Protein 3FTJ (pdb70)

Sequence (214 aa):
QKILENIRGIGTNTMTIFNGNGFGDRRSRHIQNLKISDANTLSKQSYIQSVTPNTSSSGILVVGNKSFTSANLYGIGEQYFDVEGLKLKQGRLLTEDDVDQSNQVVVLDESAKKAIFANENPLGKTVIFNKRPFRVIGVVSDQSLNLYSPYSTVLNKITGGSRIGSITVKISDDVNSTVAEKSLTELLKSLHGKKDFFIMNSDTIKQTIENTTG

Secondary structure (DSSP, 8-state):
--STTTSTTSSSSEEEEEESS-TT-HHHHHS---BHHHHHHHHTSTTEEEEEEEEEEEEEEEETTEEEEEEEEEEE-TTHHHHHTPPEEEE----HHHHHHT--EEEEEHHHHHHHHTTS--TT-EEEETTEEEEEEEEE-----EEEEEHHHHIIIII-SSB-SEEEEEEPTTS-HHHHHHHHHHHHHHHHSS--EEEESHHHHHHHHHTS--

Foldseek 3Di:
DVLPPPCVLFQPQKKKKFFADDPVCVPRRPDFDAFVVLQVVQCPDPFFDHKKFWAKDWFWKDFDNDIDGRAIEIAMAQCVCVSLVWAWDDFDGDDVVCQVVLAQAKEWEPVLCCVRPNPHDQAQGWMAGPNRIHGYGTYTYDNRRYIYGHNNNCQVPPVDDGTGGMMMTGGHPPDDPVVVVVVSQVVVCVVSVHRRMDMDGSVNVVVVVVPDDD

B-factor: mean 31.36, std 11.72, range [13.11, 78.29]

Organism: Aggregatibacter actinomycetemcomitans (NCBI:txid714)

InterPro domains:
  IPR003439 ABC transporter-like, ATP-binding domain [PF00005] (23-171)
  IPR003439 ABC transporter-like, ATP-binding domain [PS50893] (4-242)
  IPR003593 AAA+ ATPase domain [SM00382] (32-219)
  IPR003838 ABC3 transporter permease, C-terminal [P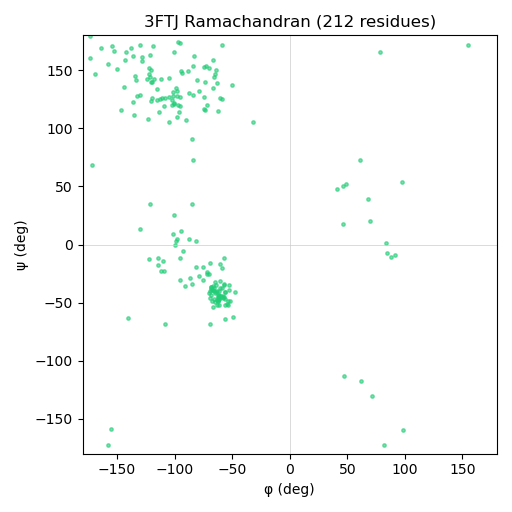F02687] (523-637)
  IPR017871 ABC transporter-like, conserved site [PS00211] (144-158)
  IPR017911 MacB-like, ATP-binding domain [cd03255] (4-220)
  IPR025857 MacB-like periplasmic core domain [PF12704] (268-487)
  IPR027417 P-loop containing nucleoside triphosphate hydrolase [G3DSA:3.40.50.300] (1-230)
  IPR027417 P-loop containing nucleoside triphosphate hydrolase [SSF52540] (3-235)
  IPR050250 Macrolide Exporter MacB [PTHR30572] (250-644)

Nearest PDB structures (foldseek):
  3ftj-assembly1_A  TM=1.005E+00  e=9.475E-49  Aggregatibacter actinomycetemcomitans
  5lil-assembly1_A  TM=8.258E-01  e=7.574E-33  Aggregatibacter actinomycetemcomitans
  5lil-assembly1_B  TM=8.259E-01  e=1.727E-30  Aggregatibacter actinomycetemcomitans
  5lj6-assembly1_A  TM=8.190E-01  e=1.840E-30  Aggregatibacter actinomycetemcomitans
  5f9q-assembly1_A  TM=8.424E-01  e=4.703E-17  Bacillus amyloliquefaciens

Solvent-accessible surface area: 11248 Å² total; per-residue (Å²): 175,130,57,116,106,79,22,175,64,95,12,65,56,32,1,27,0,37,4,4,93,14,102,73,48,168,141,25,91,124,102,70,36,0,70,36,66,5,6,76,46,0,55,155,50,111,36,13,104,20,24,2,7,26,7,58,37,72,5,76,0,52,11,67,160,114,82,40,96,72,0,39,1,53,0,0,3,69,68,16,1,112,32,66,56,9,120,79,99,66,40,87,51,8,56,116,83,2,20,93,114,15,49,48,3,0,0,0,0,70,44,0,37,156,52,4,4,56,153,83,79,1,55,50,83,68,0,59,1,77,192,81,63,3,115,1,11,0,4,0,15,64,131,111,22,22,1,2,0,0,45,13,0,0,6,103,68,46,65,38,65,57,94,0,30,10,0,14,0,47,0,20,108,140,39,91,47,89,78,1,43,136,41,0,22,98,42,0,73,89,74,35,65,114,99,15,1,15,15,48,6,24,64,30,63,75,100,81,49,102,119,90,140,122

Radius of gyration: 18.02 Å; Cα contacts (8 Å, |Δi|>4): 428; chains: 1; bounding box: 38×50×48 Å

Structure (mmCIF, N/CA/C/O backbone):
data_3FTJ
#
_entry.id   3FTJ
#
_cell.length_a   108.444
_cell.length_b   108.444
_cell.length_c   92.892
_cell.angle_alpha   90.00
_cell.angle_beta   90.00
_cell.angle_gamma   120.00
#
_symmetry.space_group_name_H-M   'H 3 2'
#
loop_
_entity.id
_entity.type
_entity.pdbx_description
1 polymer 'Macrolide export ATP-binding/permease protein macB'
2 water water
#
loop_
_atom_site.group_PDB
_atom_site.id
_atom_site.type_symbol
_atom_site.label_atom_id
_atom_site.label_alt_id
_atom_site.label_comp_id
_atom_site.label_asym_id
_atom_site.label_entity_id
_atom_site.label_seq_id
_atom_site.pdbx_PDB_ins_code
_atom_site.Cartn_x
_atom_site.Cartn_y
_atom_site.Cartn_z
_atom_site.occupancy
_atom_site.B_iso_or_equiv
_atom_site.auth_seq_id
_atom_site.auth_comp_id
_atom_site.auth_asym_id
_atom_site.auth_atom_id
_atom_site.pdbx_PDB_model_num
ATOM 1 N N . GLN A 1 2 ? 4.017 99.727 52.030 1.00 69.73 307 GLN A N 1
ATOM 2 C CA . GLN A 1 2 ? 3.705 98.309 51.904 1.00 62.35 307 GLN A CA 1
ATOM 3 C C . GLN A 1 2 ? 4.717 97.593 51.018 1.00 68.16 307 GLN A C 1
ATOM 4 O O . GLN A 1 2 ? 4.661 96.372 50.871 1.00 64.89 307 GLN A O 1
ATOM 10 N N . LYS A 1 3 ? 5.636 98.354 50.425 1.00 67.55 308 LYS A N 1
ATOM 11 C CA . LYS A 1 3 ? 6.620 97.788 49.505 1.00 64.64 308 LYS A CA 1
ATOM 12 C C . LYS A 1 3 ? 7.431 96.672 50.160 1.00 66.28 308 LYS A C 1
ATOM 13 O O . LYS A 1 3 ? 7.371 95.520 49.731 1.00 65.98 308 LYS A O 1
ATOM 19 N N . ILE A 1 4 ? 8.200 97.019 51.188 1.00 64.17 309 ILE A N 1
ATOM 20 C CA . ILE A 1 4 ? 8.987 96.030 51.915 1.00 59.35 309 ILE A CA 1
ATOM 21 C C . ILE A 1 4 ? 8.049 95.048 52.611 1.00 61.28 309 ILE A C 1
ATOM 22 O O . ILE A 1 4 ? 8.283 93.838 52.625 1.00 61.23 309 ILE A O 1
ATOM 27 N N . LEU A 1 5 ? 6.982 95.594 53.185 1.00 59.29 310 LEU A N 1
ATOM 28 C CA . LEU A 1 5 ? 5.898 94.809 53.748 1.00 62.40 310 LEU A CA 1
ATOM 29 C C . LEU A 1 5 ? 5.330 93.938 52.635 1.00 68.02 310 LEU A C 1
ATOM 30 O O . LEU A 1 5 ? 5.702 94.096 51.473 1.00 71.47 310 LEU A O 1
ATOM 35 N N . GLU A 1 6 ? 4.440 93.016 52.990 1.00 69.12 311 GLU A N 1
ATOM 36 C CA . GLU A 1 6 ? 3.636 92.291 52.004 1.00 73.19 311 GLU A CA 1
ATOM 37 C C . GLU A 1 6 ? 4.430 91.755 50.815 1.00 73.23 311 GLU A C 1
ATOM 38 O O . GLU A 1 6 ? 3.847 91.425 49.782 1.00 73.66 311 GLU A O 1
ATOM 44 N N . ASN A 1 7 ? 5.748 91.662 50.951 1.00 71.58 312 ASN A N 1
ATOM 45 C CA . ASN A 1 7 ? 6.586 91.336 49.802 1.00 68.01 312 ASN A CA 1
ATOM 46 C C . ASN A 1 7 ? 7.751 90.394 50.088 1.00 67.47 312 ASN A C 1
ATOM 47 O O . ASN A 1 7 ? 7.792 89.287 49.549 1.00 71.64 312 ASN A O 1
ATOM 52 N N . ILE A 1 8 ? 8.696 90.819 50.925 1.00 62.13 313 ILE A N 1
ATOM 53 C CA . ILE A 1 8 ? 9.831 89.959 51.245 1.00 63.22 313 ILE A CA 1
ATOM 54 C C . ILE A 1 8 ? 9.340 88.641 51.820 1.00 63.18 313 ILE A C 1
ATOM 55 O O . ILE A 1 8 ? 10.111 87.694 51.972 1.00 63.50 313 ILE A O 1
ATOM 60 N N . ARG A 1 9 ? 8.053 88.603 52.153 1.00 61.44 314 ARG A N 1
ATOM 61 C CA . ARG A 1 9 ? 7.391 87.392 52.627 1.00 63.55 314 ARG A CA 1
ATOM 62 C C . ARG A 1 9 ? 7.956 86.110 52.018 1.00 60.23 314 ARG A C 1
ATOM 63 O O . ARG A 1 9 ? 7.703 85.802 50.850 1.00 54.46 314 ARG A O 1
ATOM 71 N N . GLY A 1 10 ? 8.719 85.368 52.817 1.00 54.74 315 GLY A N 1
ATOM 72 C CA . GLY A 1 10 ? 9.176 84.049 52.426 1.00 53.32 315 GLY A CA 1
ATOM 73 C C . GLY A 1 10 ? 10.480 84.028 51.654 1.00 58.78 315 GLY A C 1
ATOM 74 O O . GLY A 1 10 ? 11.058 82.959 51.442 1.00 60.10 315 GLY A O 1
ATOM 75 N N . ILE A 1 11 ? 10.947 85.197 51.224 1.00 55.24 316 ILE A N 1
ATOM 76 C CA . ILE A 1 11 ? 12.212 85.281 50.497 1.00 53.93 316 ILE A CA 1
ATOM 77 C C . ILE A 1 11 ? 13.370 85.671 51.419 1.00 50.08 316 ILE A C 1
ATOM 78 O O . ILE A 1 11 ? 13.452 86.807 51.890 1.00 48.50 316 ILE A O 1
ATOM 83 N N . GLY A 1 12 ? 14.255 84.714 51.678 1.00 49.49 317 GLY A N 1
ATOM 84 C CA . GLY A 1 12 ? 15.452 84.961 52.459 1.00 45.56 317 GLY A CA 1
ATOM 85 C C . GLY A 1 12 ? 15.171 85.226 53.924 1.00 46.21 317 GLY A C 1
ATOM 86 O O . GLY A 1 12 ? 16.002 85.803 54.632 1.00 42.93 317 GLY A O 1
ATOM 87 N N . THR A 1 13 ? 13.998 84.805 54.384 1.00 44.10 318 THR A N 1
ATOM 88 C CA . THR A 1 13 ? 13.617 85.009 55.776 1.00 45.88 318 THR A CA 1
ATOM 89 C C . THR A 1 13 ? 14.462 84.139 56.712 1.00 44.27 318 THR A C 1
ATOM 90 O O . THR A 1 13 ? 15.285 84.655 57.473 1.00 43.96 318 THR A O 1
ATOM 94 N N . ASN A 1 14 ? 14.275 82.823 56.647 1.00 43.47 319 ASN A N 1
ATOM 95 C CA . ASN A 1 14 ? 15.065 81.906 57.465 1.00 41.95 319 ASN A CA 1
ATOM 96 C C . ASN A 1 14 ? 16.192 81.230 56.686 1.00 41.00 319 ASN A C 1
ATOM 97 O O . ASN A 1 14 ? 16.842 80.313 57.193 1.00 39.23 319 ASN A O 1
ATOM 102 N N . THR A 1 15 ? 16.420 81.686 55.458 1.00 35.70 320 THR A N 1
ATOM 103 C CA . THR A 1 15 ? 17.514 81.176 54.645 1.00 36.23 320 THR A CA 1
ATOM 104 C C . THR A 1 15 ? 18.460 82.290 54.212 1.00 32.93 320 THR A C 1
ATOM 105 O O . THR A 1 15 ? 18.043 83.424 53.987 1.00 36.39 320 THR A O 1
ATOM 109 N N . MET A 1 16 ? 19.740 81.958 54.104 1.00 29.99 321 MET A N 1
ATOM 110 C CA . MET A 1 16 ? 20.736 82.890 53.598 1.00 28.40 321 MET A CA 1
ATOM 111 C C . MET A 1 16 ? 21.588 82.153 52.593 1.00 28.00 321 MET A C 1
ATOM 112 O O . MET A 1 16 ? 21.893 80.980 52.791 1.00 27.40 321 MET A O 1
ATOM 117 N N . THR A 1 17 ? 21.968 82.841 51.519 1.00 27.80 322 THR A N 1
ATOM 118 C CA . THR A 1 17 ? 22.831 82.258 50.498 1.00 23.99 322 THR A CA 1
ATOM 119 C C . THR A 1 17 ? 24.157 83.000 50.472 1.00 24.34 322 THR A C 1
ATOM 120 O O . THR A 1 17 ? 24.197 84.224 50.331 1.00 26.08 322 THR A O 1
ATOM 124 N N . ILE A 1 18 ? 25.240 82.251 50.626 1.00 19.81 323 ILE A N 1
ATOM 125 C CA . ILE A 1 18 ? 26.578 82.814 50.603 1.00 18.57 323 ILE A CA 1
ATOM 126 C C . ILE A 1 18 ? 27.204 82.644 49.214 1.00 22.33 323 ILE A C 1
ATOM 127 O O . ILE A 1 18 ? 27.224 81.540 48.668 1.00 18.71 323 ILE A O 1
ATOM 132 N N . PHE A 1 19 ? 27.703 83.744 48.654 1.00 19.45 324 PHE A N 1
ATOM 133 C CA . PHE A 1 19 ? 28.263 83.776 47.305 1.00 21.60 324 PHE A CA 1
ATOM 134 C C . PHE A 1 19 ? 29.725 84.213 47.318 1.00 23.05 324 PHE A C 1
ATOM 135 O O . PHE A 1 19 ? 30.129 85.004 48.162 1.00 20.73 324 PHE A O 1
ATOM 143 N N . ASN A 1 20 ? 30.503 83.724 46.356 1.00 19.78 325 ASN A N 1
ATOM 144 C CA . ASN A 1 20 ? 31.859 84.216 46.150 1.00 21.61 325 ASN A CA 1
ATOM 145 C C . ASN A 1 20 ? 31.844 85.671 45.717 1.00 24.30 325 ASN A C 1
ATOM 146 O O . ASN A 1 20 ? 30.933 86.100 45.011 1.00 23.71 325 ASN A O 1
ATOM 151 N N . GLY A 1 21 ? 32.856 86.425 46.129 1.00 24.63 326 GLY A N 1
ATOM 152 C CA . GLY A 1 21 ? 33.020 87.782 45.645 1.00 28.36 326 GLY A CA 1
ATOM 153 C C . GLY A 1 21 ? 32.496 88.842 46.593 1.00 30.69 326 GLY A C 1
ATOM 154 O O . GLY A 1 21 ? 32.307 88.584 47.782 1.00 25.36 326 GLY A O 1
ATOM 155 N N . ASN A 1 22 ? 32.237 90.030 46.050 1.00 33.20 327 ASN A N 1
ATOM 156 C CA . ASN A 1 22 ? 31.909 91.201 46.858 1.00 36.56 327 ASN A CA 1
ATOM 157 C C . ASN A 1 22 ? 30.491 91.717 46.651 1.00 35.18 327 ASN A C 1
ATOM 158 O O . ASN A 1 22 ? 30.013 92.560 47.408 1.00 39.94 327 ASN A O 1
ATOM 163 N N . GLY A 1 23 ? 29.823 91.207 45.623 1.00 32.86 328 GLY A N 1
ATOM 164 C CA . GLY A 1 23 ? 28.448 91.575 45.346 1.00 36.97 328 GLY A CA 1
ATOM 165 C C . GLY A 1 23 ? 28.133 91.390 43.875 1.00 43.73 328 GLY A C 1
ATOM 166 O O . GLY A 1 23 ? 29.030 91.128 43.073 1.00 43.14 328 GLY A O 1
ATOM 167 N N . PHE A 1 24 ? 26.860 91.520 43.512 1.00 43.60 329 PHE A N 1
ATOM 168 C CA . PHE A 1 24 ? 26.475 91.460 42.104 1.00 50.32 329 PHE A CA 1
ATOM 169 C C . PHE A 1 24 ? 26.989 92.691 41.363 1.00 49.91 329 PHE A C 1
ATOM 170 O O . PHE A 1 24 ? 27.027 92.716 40.133 1.00 55.12 329 PHE A O 1
ATOM 178 N N . GLY A 1 25 ? 27.380 93.711 42.122 1.00 47.00 330 GLY A N 1
ATOM 179 C CA . GLY A 1 25 ? 28.011 94.891 41.558 1.00 50.46 330 GLY A CA 1
ATOM 180 C C . GLY A 1 25 ? 29.505 94.672 41.402 1.00 53.46 330 GLY A C 1
ATOM 181 O O . GLY A 1 25 ? 30.304 95.595 41.571 1.00 52.76 330 GLY A O 1
ATOM 182 N N . ASP A 1 26 ? 29.877 93.436 41.080 1.00 51.46 331 ASP A N 1
ATOM 183 C CA . ASP A 1 2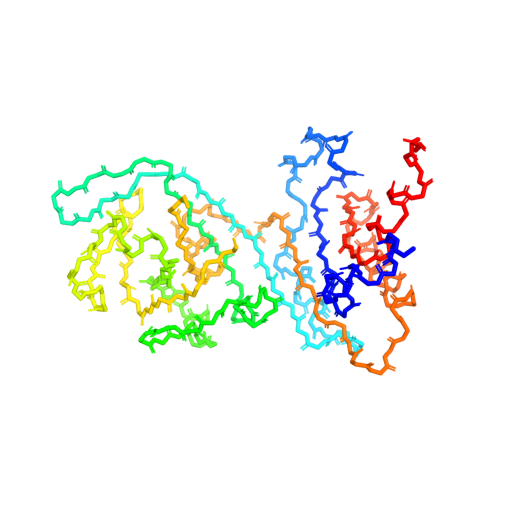6 ? 31.276 93.048 40.971 1.00 48.45 331 ASP A CA 1
ATOM 184 C C . ASP A 1 26 ? 31.370 91.639 40.386 1.00 47.49 331 ASP A C 1
ATOM 185 O O . ASP A 1 26 ? 31.749 90.692 41.077 1.00 45.39 331 ASP A O 1
ATOM 190 N N . ARG A 1 27 ? 31.013 91.513 39.109 1.00 48.79 332 ARG A N 1
ATOM 191 C CA . ARG A 1 27 ? 31.020 90.228 38.413 1.00 45.94 332 ARG A CA 1
ATOM 192 C C . ARG A 1 27 ? 32.386 89.565 38.470 1.00 44.62 332 ARG A C 1
ATOM 193 O O . ARG A 1 27 ? 32.491 88.350 38.653 1.00 45.23 332 ARG A O 1
ATOM 201 N N . ARG A 1 28 ? 33.427 90.374 38.304 1.00 41.39 333 ARG A N 1
ATOM 202 C CA . ARG A 1 28 ? 34.800 89.892 38.349 1.00 45.15 333 ARG A CA 1
ATOM 203 C C . ARG A 1 28 ? 35.080 89.026 39.577 1.00 47.19 333 ARG A C 1
ATOM 204 O O . ARG A 1 28 ? 35.417 87.844 39.449 1.00 44.47 333 ARG A O 1
ATOM 212 N N . SER A 1 29 ? 34.944 89.619 40.762 1.00 42.55 334 SER A N 1
ATOM 213 C CA . SER A 1 29 ? 35.231 88.909 42.002 1.00 42.41 334 SER A CA 1
ATOM 214 C C . SER A 1 29 ? 34.372 87.656 42.149 1.00 36.05 334 SER A C 1
ATOM 215 O O . SER A 1 29 ? 34.719 86.753 42.915 1.00 37.09 334 SER A O 1
ATOM 218 N N . ARG A 1 30 ? 33.260 87.601 41.414 1.00 37.02 335 ARG A N 1
ATOM 219 C CA . ARG A 1 30 ? 32.327 86.477 41.522 1.00 37.01 335 ARG A CA 1
ATOM 220 C C . ARG A 1 30 ? 32.845 85.224 40.821 1.00 36.42 335 ARG A C 1
ATOM 221 O O . ARG A 1 30 ? 32.382 84.114 41.098 1.00 35.38 335 ARG A O 1
ATOM 229 N N . HIS A 1 31 ? 33.804 85.403 39.917 1.00 37.50 336 HIS A N 1
ATOM 230 C CA . HIS A 1 31 ? 34.388 84.277 39.194 1.00 34.44 336 HIS A CA 1
ATOM 231 C C . HIS A 1 31 ? 35.352 83.463 40.061 1.00 31.91 336 HIS A C 1
ATOM 232 O O . HIS A 1 31 ? 35.497 82.260 39.866 1.00 30.50 336 HIS A O 1
ATOM 239 N N . ILE A 1 32 ? 36.008 84.118 41.013 1.00 27.96 337 ILE A N 1
ATOM 240 C CA . ILE A 1 32 ? 36.977 83.437 41.860 1.00 29.99 337 ILE A CA 1
ATOM 241 C C . ILE A 1 32 ? 36.272 82.552 42.876 1.00 25.88 337 ILE A C 1
ATOM 242 O O . ILE A 1 32 ? 35.548 83.047 43.736 1.00 25.34 337 ILE A O 1
ATOM 247 N N . GLN A 1 33 ? 36.493 81.245 42.792 1.00 19.83 338 GLN A N 1
ATOM 248 C CA . GLN A 1 33 ? 35.826 80.315 43.697 1.00 19.44 338 GLN A CA 1
ATOM 249 C C . GLN A 1 33 ? 36.621 80.059 44.973 1.00 23.95 338 GLN A C 1
ATOM 250 O O . GLN A 1 33 ? 37.619 79.346 44.943 1.00 25.31 338 GLN A O 1
ATOM 256 N N . ASN A 1 34 ? 36.168 80.612 46.096 1.00 21.25 339 ASN A N 1
ATOM 257 C CA . ASN A 1 34 ? 36.830 80.362 47.370 1.00 19.23 339 ASN A CA 1
ATOM 258 C C . ASN A 1 34 ? 35.969 79.583 48.346 1.00 21.29 339 ASN A C 1
ATOM 259 O O . ASN A 1 34 ? 36.476 79.004 49.311 1.00 23.28 339 ASN A O 1
ATOM 264 N N . LEU A 1 35 ? 34.665 79.545 48.090 1.00 19.53 340 LEU A N 1
ATOM 265 C CA . LEU A 1 35 ? 33.787 78.692 48.886 1.00 20.78 340 LEU A CA 1
ATOM 266 C C . LEU A 1 35 ? 34.135 77.227 48.615 1.00 20.18 340 LEU A C 1
ATOM 267 O O . LEU A 1 35 ? 34.316 76.837 47.463 1.00 20.13 340 LEU A O 1
ATOM 272 N N . LYS A 1 36 ? 34.227 76.428 49.676 1.00 19.13 341 LYS A N 1
ATOM 273 C CA . LYS A 1 36 ? 34.584 75.013 49.570 1.00 20.78 341 LYS A CA 1
ATOM 274 C C . LYS A 1 36 ? 33.584 74.140 50.292 1.00 17.94 341 LYS A C 1
ATOM 275 O O . LYS A 1 36 ? 32.899 74.584 51.211 1.00 18.61 341 LYS A O 1
ATOM 281 N N . ILE A 1 37 ? 33.538 72.876 49.900 1.00 18.76 342 ILE A N 1
ATOM 282 C CA . ILE A 1 37 ? 32.708 71.888 50.582 1.00 20.44 342 ILE A CA 1
ATOM 283 C C . ILE A 1 37 ? 33.051 71.798 5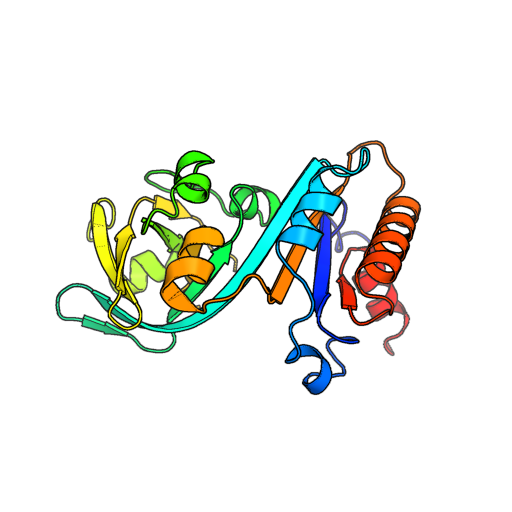2.072 1.00 20.32 342 ILE A C 1
ATOM 284 O O . ILE A 1 37 ? 32.164 71.602 52.905 1.00 21.77 342 ILE A O 1
ATOM 289 N N . SER A 1 38 ? 34.326 71.967 52.414 1.00 21.72 343 SER A N 1
ATOM 290 C CA . SER A 1 38 ? 34.733 71.929 53.823 1.00 24.61 343 SER A CA 1
ATOM 291 C C . SER A 1 38 ? 34.167 73.118 54.610 1.00 24.81 343 SER A C 1
ATOM 292 O O . SER A 1 38 ? 33.839 72.981 55.790 1.00 23.38 343 SER A O 1
ATOM 295 N N . ASP A 1 39 ? 34.073 74.278 53.959 1.00 19.75 344 ASP A N 1
ATOM 296 C CA . ASP A 1 39 ? 33.340 75.403 54.513 1.00 17.79 344 ASP A CA 1
ATOM 297 C C . ASP A 1 39 ? 31.910 74.960 54.851 1.00 23.38 344 ASP A C 1
ATOM 298 O O . ASP A 1 39 ? 31.437 75.177 55.970 1.00 20.54 344 ASP A O 1
ATOM 303 N N . ALA A 1 40 ? 31.231 74.333 53.886 1.00 18.28 345 ALA A N 1
ATOM 304 C CA . ALA A 1 40 ? 29.864 73.860 54.086 1.00 21.01 345 ALA A CA 1
ATOM 305 C C . ALA A 1 40 ? 29.768 72.835 55.217 1.00 23.91 345 ALA A C 1
ATOM 306 O O . ALA A 1 40 ? 28.796 72.821 55.970 1.00 23.82 345 ALA A O 1
ATOM 308 N N . ASN A 1 41 ? 30.776 71.981 55.335 1.00 25.36 346 ASN A N 1
ATOM 309 C CA . ASN A 1 41 ? 30.792 70.991 56.402 1.00 26.37 346 ASN A CA 1
ATOM 310 C C . ASN A 1 41 ? 30.851 71.667 57.771 1.00 27.77 346 ASN A C 1
ATOM 311 O O . ASN A 1 41 ? 30.095 71.330 58.676 1.00 30.88 346 ASN A O 1
ATOM 316 N N . THR A 1 42 ? 31.747 72.633 57.920 1.00 27.48 347 THR A N 1
ATOM 317 C CA . THR A 1 42 ? 31.867 73.358 59.179 1.00 24.00 347 THR A CA 1
ATOM 318 C C . THR A 1 42 ? 30.589 74.113 59.534 1.00 26.23 347 THR A C 1
ATOM 319 O O . THR A 1 42 ? 30.168 74.139 60.696 1.00 23.80 347 THR A O 1
ATOM 323 N N . LEU A 1 43 ? 29.955 74.711 58.533 1.00 22.15 348 LEU A N 1
ATOM 324 C CA . LEU A 1 43 ? 28.692 75.407 58.753 1.00 25.19 348 LEU A CA 1
ATOM 325 C C . LEU A 1 43 ? 27.606 74.444 59.225 1.00 25.11 348 LEU A C 1
ATOM 326 O O . LEU A 1 43 ? 26.814 74.771 60.104 1.00 26.63 348 LEU A O 1
ATOM 331 N N . SER A 1 44 ? 27.577 73.250 58.648 1.00 24.23 349 SER A N 1
ATOM 332 C CA . SER A 1 44 ? 26.545 72.272 58.992 1.00 26.83 349 SER A CA 1
ATOM 333 C C . SER A 1 44 ? 26.603 71.898 60.465 1.00 29.07 349 SER A C 1
ATOM 334 O O . SER A 1 44 ? 25.646 71.344 61.009 1.00 29.05 349 SER A O 1
ATOM 337 N N . LYS A 1 45 ? 27.729 72.205 61.105 1.00 27.81 350 LYS A N 1
ATOM 338 C CA . LYS A 1 45 ? 27.940 71.828 62.495 1.00 31.36 350 LYS A CA 1
ATOM 339 C C . LYS A 1 45 ? 27.591 72.917 63.509 1.00 32.97 350 LYS A C 1
ATOM 34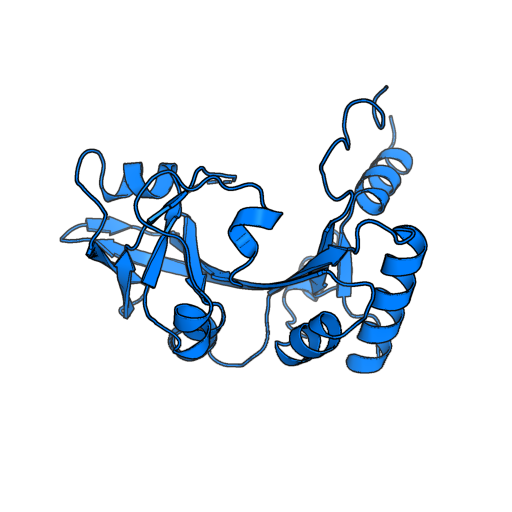0 O O . LYS A 1 45 ? 27.520 72.646 64.706 1.00 40.66 350 LYS A O 1
ATOM 346 N N . GLN A 1 46 ? 27.377 74.143 63.040 1.00 29.51 351 GLN A N 1
ATOM 347 C CA . GLN A 1 46 ? 26.987 75.225 63.938 1.00 29.00 351 GLN A CA 1
ATOM 348 C C . GLN A 1 46 ? 25.606 74.924 64.495 1.00 30.94 351 GLN A C 1
ATOM 349 O O . GLN A 1 46 ? 24.748 74.384 63.798 1.00 26.76 351 GLN A O 1
ATOM 355 N N . SER A 1 47 ? 25.389 75.281 65.754 1.00 33.02 352 SER A N 1
ATOM 356 C CA . SER A 1 47 ? 24.161 74.902 66.440 1.00 32.24 352 SER A CA 1
ATOM 357 C C . SER A 1 47 ? 22.979 75.694 65.916 1.00 29.26 352 SER A C 1
ATOM 358 O O . SER A 1 47 ? 21.838 75.246 65.993 1.00 28.63 352 SER A O 1
ATOM 361 N N . TYR A 1 48 ? 23.256 76.878 65.384 1.00 29.80 353 TYR A N 1
ATOM 362 C CA . TYR A 1 48 ? 22.195 77.741 64.876 1.00 36.24 353 TYR A CA 1
ATOM 363 C C . TYR A 1 48 ? 21.844 77.451 63.418 1.00 31.07 353 TYR A C 1
ATOM 364 O O . TYR A 1 48 ? 21.031 78.151 62.822 1.00 32.00 353 TYR A O 1
ATOM 373 N N . ILE A 1 49 ? 22.453 76.416 62.847 1.00 30.81 354 ILE A N 1
ATOM 374 C CA . ILE A 1 49 ? 22.238 76.094 61.439 1.00 29.76 354 ILE A CA 1
ATOM 375 C C . ILE A 1 49 ? 21.499 74.764 61.270 1.00 30.23 354 ILE A C 1
ATOM 376 O O . ILE A 1 49 ? 21.919 73.737 61.796 1.00 32.62 354 ILE A O 1
ATOM 381 N N . GLN A 1 50 ? 20.392 74.799 60.539 1.00 27.69 355 GLN A N 1
ATOM 382 C CA . GLN A 1 50 ? 19.518 73.639 60.387 1.00 34.12 355 GLN A CA 1
ATOM 383 C C . GLN A 1 50 ? 19.877 72.772 59.172 1.00 31.39 355 GLN A C 1
ATOM 384 O O . GLN A 1 50 ? 19.759 71.548 59.212 1.00 24.28 355 GLN A O 1
ATOM 390 N N . SER A 1 51 ? 20.304 73.408 58.088 1.00 27.65 356 SER A N 1
ATOM 391 C CA . SER A 1 51 ? 20.771 72.668 56.921 1.00 28.64 356 SER A CA 1
ATOM 392 C C . SER A 1 51 ? 21.680 73.522 56.051 1.00 25.76 356 SER A C 1
ATOM 393 O O . SER A 1 51 ? 21.605 74.750 56.063 1.00 22.37 356 SER A O 1
ATOM 396 N N . VAL A 1 52 ? 22.539 72.848 55.299 1.00 28.65 357 VAL A N 1
ATOM 397 C CA . VAL A 1 52 ? 23.504 73.502 54.428 1.00 25.19 357 VAL A CA 1
ATOM 398 C C . VAL A 1 52 ? 23.475 72.856 53.041 1.00 23.55 357 VAL A C 1
ATOM 399 O O . VAL A 1 52 ? 23.598 71.635 52.913 1.00 23.58 357 VAL A O 1
ATOM 403 N N . THR A 1 53 ? 23.319 73.679 52.009 1.00 23.61 358 THR A N 1
ATOM 404 C CA . THR A 1 53 ? 23.267 73.190 50.637 1.00 20.37 358 THR A CA 1
ATOM 405 C C . THR A 1 53 ? 24.335 73.830 49.762 1.00 19.99 358 THR A C 1
ATOM 406 O O . THR A 1 53 ? 24.243 75.008 49.434 1.00 19.41 358 THR A O 1
ATOM 410 N N . PRO A 1 54 ? 25.359 73.057 49.391 1.00 17.19 359 PRO A N 1
ATOM 411 C CA . PRO A 1 54 ? 26.396 73.531 48.467 1.00 20.48 359 PRO A CA 1
ATOM 412 C C . PRO A 1 54 ? 25.804 73.672 47.068 1.00 19.56 359 PRO A C 1
ATOM 413 O O . PRO A 1 54 ? 24.852 72.970 46.751 1.00 22.22 359 PRO A O 1
ATOM 417 N N . ASN A 1 55 ? 26.340 74.566 46.248 1.00 18.84 360 ASN A N 1
ATOM 418 C CA . ASN A 1 55 ? 25.818 74.751 44.892 1.00 19.65 360 ASN A CA 1
ATOM 419 C C . ASN A 1 55 ? 26.921 75.126 43.918 1.00 21.97 360 ASN A C 1
ATOM 420 O O . ASN A 1 55 ? 27.549 76.174 44.048 1.00 22.16 360 ASN A O 1
ATOM 425 N N . THR A 1 56 ? 27.168 74.250 42.954 1.00 20.71 361 THR A N 1
ATOM 426 C CA . THR A 1 56 ? 28.014 74.580 41.821 1.00 21.60 361 THR A CA 1
ATOM 427 C C . THR A 1 56 ? 27.219 74.230 40.571 1.00 19.43 361 THR A C 1
ATOM 428 O O . THR A 1 56 ? 26.240 73.497 40.644 1.00 17.95 361 THR A O 1
ATOM 432 N N . SER A 1 57 ? 27.607 74.767 39.426 1.00 20.10 362 SER A N 1
ATOM 433 C CA . SER A 1 57 ? 26.940 74.378 38.193 1.00 20.55 362 SER A CA 1
ATOM 434 C C . SER A 1 57 ? 27.833 74.565 36.985 1.00 25.38 362 SER A C 1
ATOM 435 O O . SER A 1 57 ? 28.916 75.160 37.073 1.00 24.78 362 SER A O 1
ATOM 438 N N . SER A 1 58 ? 27.345 74.049 35.860 1.00 23.10 363 SER A N 1
ATOM 439 C CA . SER A 1 58 ? 28.026 74.104 34.580 1.00 21.28 363 SER A CA 1
ATOM 440 C C . SER A 1 58 ? 26.941 74.133 33.520 1.00 22.87 363 SER A C 1
ATOM 441 O O . SER A 1 58 ? 25.850 73.612 33.727 1.00 24.09 363 SER A O 1
ATOM 444 N N . SER A 1 59 ? 27.234 74.758 32.392 1.00 23.35 364 SER A N 1
ATOM 445 C CA . SER A 1 59 ? 26.283 74.869 31.296 1.00 21.10 364 SER A CA 1
ATOM 446 C C . SER A 1 59 ? 26.908 74.202 30.085 1.00 22.17 364 SER A C 1
ATOM 447 O O . SER A 1 59 ? 28.011 74.559 29.677 1.00 20.79 364 SER A O 1
ATOM 450 N N . GLY A 1 60 ? 26.226 73.215 29.521 1.00 19.19 365 GLY A N 1
ATOM 451 C CA . GLY A 1 60 ? 26.836 72.409 28.481 1.00 17.90 365 GLY A CA 1
ATOM 452 C C . GLY A 1 60 ? 25.835 71.763 27.545 1.00 19.37 365 GLY A C 1
ATOM 453 O O . GLY A 1 60 ? 24.696 72.216 27.435 1.00 20.21 365 GLY A O 1
ATOM 454 N N . ILE A 1 61 ? 26.268 70.699 26.873 1.00 16.24 366 ILE A N 1
ATOM 455 C CA . ILE A 1 61 ? 25.454 70.048 25.862 1.00 16.18 366 ILE A CA 1
ATOM 456 C C . ILE A 1 61 ? 24.839 68.782 26.415 1.00 18.77 366 ILE A C 1
ATOM 457 O O . ILE A 1 61 ? 25.544 67.909 26.924 1.00 20.11 366 ILE A O 1
ATOM 462 N N . LEU A 1 62 ? 23.517 68.699 26.328 1.00 21.02 367 LEU A N 1
ATOM 463 C CA . LEU A 1 62 ? 22.778 67.553 26.842 1.00 19.77 367 LEU A CA 1
ATOM 464 C C . LEU A 1 62 ? 22.238 66.737 25.681 1.00 21.45 367 LEU A C 1
ATOM 465 O O . LEU A 1 62 ? 21.444 67.239 24.880 1.00 20.61 367 LEU A O 1
ATOM 470 N N . VAL A 1 63 ? 22.663 65.482 25.589 1.00 21.20 368 VAL A N 1
ATOM 471 C CA . VAL A 1 63 ? 22.108 64.564 24.599 1.00 18.38 368 VAL A CA 1
ATOM 472 C C . VAL A 1 63 ? 21.040 63.677 25.247 1.00 24.19 368 VAL A C 1
ATOM 473 O O . VAL A 1 63 ? 21.238 63.129 26.345 1.00 18.31 368 VAL A O 1
ATOM 477 N N . VAL A 1 64 ? 19.893 63.567 24.584 1.00 18.46 369 VAL A N 1
ATOM 478 C CA . VAL A 1 64 ? 18.825 62.701 25.062 1.00 16.82 369 VAL A CA 1
ATOM 479 C C . VAL A 1 64 ? 18.291 61.917 23.884 1.00 21.42 369 VAL A C 1
ATOM 480 O O . VAL A 1 64 ? 17.662 62.483 22.987 1.00 16.93 369 VAL A O 1
ATOM 484 N N . GLY A 1 65 ? 18.544 60.615 23.883 1.00 20.10 370 GLY A N 1
ATOM 485 C CA . GLY A 1 65 ? 18.197 59.795 22.740 1.00 20.94 370 GLY A CA 1
ATOM 486 C C . GLY A 1 65 ? 18.980 60.296 21.549 1.00 22.91 370 GLY A C 1
ATOM 487 O O . GLY A 1 65 ? 20.207 60.279 21.554 1.00 23.12 370 GLY A O 1
ATOM 488 N N . ASN A 1 66 ? 18.270 60.763 20.532 1.00 23.06 371 ASN A N 1
ATOM 489 C CA . ASN A 1 66 ? 18.920 61.307 19.347 1.00 26.66 371 ASN A CA 1
ATOM 490 C C . ASN A 1 66 ? 18.979 62.826 19.333 1.00 25.55 371 ASN A C 1
ATOM 491 O O . ASN A 1 66 ? 19.510 63.415 18.399 1.00 29.05 371 ASN A O 1
ATOM 496 N N . LYS A 1 67 ? 18.432 63.452 20.369 1.00 24.32 372 LYS A N 1
ATOM 497 C CA . LYS A 1 67 ? 18.331 64.909 20.432 1.00 23.35 372 LYS A CA 1
ATOM 498 C C . LYS A 1 67 ? 19.526 65.502 21.170 1.00 21.83 372 LYS A C 1
ATOM 499 O O . LYS A 1 67 ? 20.067 64.883 22.082 1.00 22.92 372 LYS A O 1
ATOM 505 N N . SER A 1 68 ? 19.931 66.702 20.770 1.00 20.77 373 SER A N 1
ATOM 506 C CA . SER A 1 68 ? 21.046 67.400 21.396 1.00 20.29 373 SER A CA 1
ATOM 507 C C . SER A 1 68 ? 20.598 68.813 21.720 1.00 22.53 373 SER A C 1
ATOM 508 O O . SER A 1 68 ? 20.061 69.507 20.853 1.00 21.60 373 SER A O 1
ATOM 511 N N . PHE A 1 69 ? 20.812 69.225 22.969 1.00 19.65 374 PHE A N 1
ATOM 512 C CA . PHE A 1 69 ? 20.405 70.533 23.466 1.00 22.87 374 PHE A CA 1
ATOM 513 C C . PHE A 1 69 ? 21.626 71.314 23.944 1.00 21.52 374 PHE A C 1
ATOM 514 O O . PHE A 1 69 ? 22.509 70.741 24.574 1.00 21.09 374 PHE A O 1
ATOM 522 N N . THR A 1 70 ? 21.668 72.616 23.670 1.00 21.29 375 THR A N 1
ATOM 523 C CA . THR A 1 70 ? 22.708 73.469 24.250 1.00 24.77 375 THR A CA 1
ATOM 524 C C . THR A 1 70 ? 22.231 74.263 25.447 1.00 24.97 375 THR A C 1
ATOM 525 O O . THR A 1 70 ? 21.033 74.406 25.684 1.00 28.72 375 THR A O 1
ATOM 529 N N . SER A 1 71 ? 23.199 74.804 26.177 1.00 25.51 376 SER A N 1
ATOM 530 C CA . SER A 1 71 ? 22.941 75.569 27.389 1.00 30.19 376 SER A CA 1
ATOM 531 C C . SER A 1 71 ? 21.943 74.868 28.304 1.00 24.85 376 SER A C 1
ATOM 532 O O . SER A 1 71 ? 20.951 75.453 28.742 1.00 2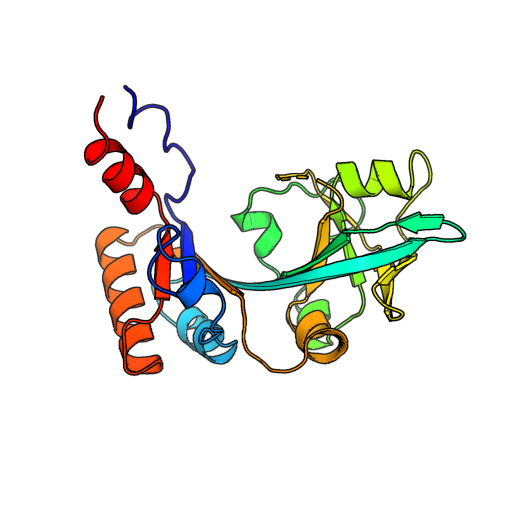9.94 376 SER A O 1
ATOM 535 N N . ALA A 1 72 ? 22.210 73.595 28.567 1.00 22.95 377 ALA A N 1
ATOM 536 C CA . ALA A 1 72 ? 21.565 72.899 29.662 1.00 24.57 377 ALA A CA 1
ATOM 537 C C . ALA A 1 72 ? 22.426 73.169 30.884 1.00 24.03 377 ALA A C 1
ATOM 538 O O . ALA A 1 72 ? 23.645 73.002 30.834 1.00 21.86 377 ALA A O 1
ATOM 540 N N . ASN A 1 73 ? 21.788 73.597 31.968 1.00 24.07 378 ASN A N 1
ATOM 541 C CA . ASN A 1 73 ? 22.466 73.858 33.228 1.00 19.08 378 ASN A CA 1
ATOM 542 C C . ASN A 1 73 ? 22.390 72.681 34.172 1.00 20.04 378 ASN A C 1
ATOM 543 O O . ASN A 1 73 ? 21.306 72.316 34.633 1.00 23.08 378 ASN A O 1
ATOM 548 N N . LEU A 1 74 ? 23.540 72.082 34.450 1.00 14.52 379 LEU A N 1
ATOM 549 C CA . LEU A 1 74 ? 23.633 71.042 35.464 1.00 18.61 379 LEU A CA 1
ATOM 550 C C . LEU A 1 74 ? 24.081 71.670 36.766 1.00 19.60 379 LEU A C 1
ATOM 551 O O . LEU A 1 74 ? 25.160 72.254 36.843 1.00 20.27 379 LEU A O 1
ATOM 556 N N . TYR A 1 75 ? 23.236 71.555 37.782 1.00 20.90 380 TYR A N 1
ATOM 557 C CA . TYR A 1 75 ? 23.566 72.002 39.124 1.00 17.06 380 TYR A CA 1
ATOM 558 C C . TYR A 1 75 ? 24.014 70.816 39.951 1.00 21.45 380 TYR A C 1
ATOM 559 O O . TYR A 1 75 ? 23.401 69.745 39.901 1.00 22.40 380 TYR A O 1
ATOM 568 N N . GLY A 1 76 ? 25.101 71.007 40.692 1.00 20.27 381 GLY A N 1
ATOM 569 C CA . GLY A 1 76 ? 25.549 70.034 41.666 1.00 16.60 381 GLY A CA 1
ATOM 570 C C . GLY A 1 76 ? 25.181 70.621 43.001 1.00 18.53 381 GLY A C 1
ATOM 571 O O . GLY A 1 76 ? 25.812 71.575 43.448 1.00 17.92 381 GLY A O 1
ATOM 572 N N . ILE A 1 77 ? 24.144 70.077 43.626 1.00 17.37 382 ILE A N 1
ATOM 573 C CA . ILE A 1 77 ? 23.594 70.680 44.847 1.00 18.92 382 ILE A CA 1
ATOM 574 C C . ILE A 1 77 ? 23.415 69.674 45.985 1.00 21.49 382 ILE A C 1
ATOM 575 O O . ILE A 1 77 ? 23.594 68.468 45.793 1.00 21.01 382 ILE A O 1
ATOM 580 N N . GLY A 1 78 ? 23.079 70.175 47.173 1.00 20.73 383 GLY A N 1
ATOM 581 C CA . GLY A 1 78 ? 22.856 69.312 48.320 1.00 21.77 383 GLY A CA 1
ATOM 582 C C . GLY A 1 78 ? 21.461 68.706 48.397 1.00 23.47 383 GLY A C 1
ATOM 583 O O . GLY A 1 78 ? 20.520 69.192 47.767 1.00 20.15 383 GLY A O 1
ATOM 584 N N . GLU A 1 79 ? 21.331 67.650 49.197 1.00 25.47 384 GLU A N 1
ATOM 585 C CA . GLU A 1 79 ? 20.044 66.990 49.454 1.00 23.09 384 GLU A CA 1
ATOM 586 C C . GLU A 1 79 ? 18.891 67.943 49.801 1.00 22.40 384 GLU A C 1
ATOM 587 O O . GLU A 1 79 ? 17.774 67.752 49.337 1.00 24.15 384 GLU A O 1
ATOM 593 N N . GLN A 1 80 ? 19.166 68.969 50.606 1.00 24.14 385 GLN A N 1
ATOM 594 C CA . GLN A 1 80 ? 18.126 69.906 51.052 1.00 23.65 385 GLN A CA 1
ATOM 595 C C . GLN A 1 80 ? 17.793 70.993 50.036 1.00 26.29 385 GLN A C 1
ATOM 596 O O . GLN A 1 80 ? 16.971 71.874 50.310 1.00 25.15 385 GLN A O 1
ATOM 602 N N . TYR A 1 81 ? 18.423 70.942 48.866 1.00 23.68 386 TYR A N 1
ATOM 603 C CA . TYR A 1 81 ? 18.239 72.005 47.883 1.00 25.58 386 TYR A CA 1
ATOM 604 C C . TYR A 1 81 ? 16.772 72.225 47.511 1.00 26.07 386 TYR A C 1
ATOM 605 O O . TYR A 1 81 ? 16.299 73.358 47.472 1.00 27.75 386 TYR A O 1
ATOM 614 N N . PHE A 1 82 ? 16.051 71.146 47.235 1.00 23.18 387 PHE A N 1
ATOM 615 C CA . PHE A 1 82 ? 14.687 71.276 46.731 1.00 29.69 387 PHE A CA 1
ATOM 616 C C . PHE A 1 82 ? 13.745 71.875 47.766 1.00 31.65 387 PHE A C 1
ATOM 617 O O . PHE A 1 82 ? 12.887 72.696 47.437 1.00 32.52 387 PHE A O 1
ATOM 625 N N . ASP A 1 83 ? 13.922 71.473 49.018 1.00 27.96 388 ASP A N 1
ATOM 626 C CA . ASP A 1 83 ? 13.105 71.991 50.103 1.00 32.86 388 ASP A CA 1
ATOM 627 C C . ASP A 1 83 ? 13.322 73.490 50.321 1.00 30.83 388 ASP A C 1
ATOM 628 O O . ASP A 1 83 ? 12.368 74.262 50.396 1.00 34.01 388 ASP A O 1
ATOM 633 N N . VAL A 1 84 ? 14.581 73.897 50.414 1.00 32.52 389 VAL A N 1
ATOM 634 C CA . VAL A 1 84 ? 14.910 75.282 50.729 1.00 31.91 389 VAL A CA 1
ATOM 635 C C . VAL A 1 84 ? 14.583 76.230 49.578 1.00 32.49 389 VAL A C 1
ATOM 636 O O . VAL A 1 84 ? 14.329 77.415 49.788 1.00 34.59 389 VAL A O 1
ATOM 640 N N . GLU A 1 85 ? 14.574 75.706 48.359 1.00 32.11 390 GLU A N 1
ATOM 641 C CA . GLU A 1 85 ? 14.270 76.540 47.199 1.00 35.29 390 GLU A CA 1
ATOM 642 C C . GLU A 1 85 ? 12.785 76.501 46.858 1.00 34.12 390 GLU A C 1
ATOM 643 O O . GLU A 1 85 ? 12.324 77.211 45.963 1.00 36.70 390 GLU A O 1
ATOM 649 N N . GLY A 1 86 ? 12.045 75.658 47.567 1.00 30.77 391 GLY A N 1
ATOM 650 C CA . GLY A 1 86 ? 10.619 75.505 47.333 1.00 32.50 391 GLY A CA 1
ATOM 651 C C . GLY A 1 86 ? 10.254 74.866 46.007 1.00 36.29 391 GLY A C 1
ATOM 652 O O . GLY A 1 86 ? 9.291 75.278 45.356 1.00 40.74 391 GLY A O 1
ATOM 653 N N . LEU A 1 87 ? 11.019 73.860 45.594 1.00 32.29 392 LEU A N 1
ATOM 654 C CA . LEU A 1 87 ? 10.700 73.129 44.377 1.00 30.52 392 LEU A CA 1
ATOM 655 C C . LEU A 1 87 ? 9.942 71.878 44.791 1.00 34.87 392 LEU A C 1
ATOM 656 O O . LEU A 1 87 ? 10.466 71.064 45.548 1.00 35.03 392 LEU A O 1
ATOM 661 N N . LYS A 1 88 ? 8.709 71.738 44.306 1.00 34.36 393 LYS A N 1
ATOM 662 C CA . LYS A 1 88 ? 7.844 70.626 44.696 1.00 37.75 393 LYS A CA 1
ATOM 663 C C . LYS A 1 88 ? 8.120 69.373 43.866 1.00 32.43 393 LYS A C 1
ATOM 664 O O . LYS A 1 88 ? 8.131 69.435 42.642 1.00 32.57 393 LYS A O 1
ATOM 670 N N . LEU A 1 89 ? 8.326 68.236 44.525 1.00 32.51 394 LEU A N 1
ATOM 671 C CA . LEU A 1 89 ? 8.427 66.973 43.799 1.00 33.16 394 LEU A CA 1
ATOM 672 C C . LEU A 1 89 ? 7.117 66.726 43.054 1.00 34.23 394 LEU A C 1
ATOM 673 O O . LEU A 1 89 ? 6.044 66.761 43.652 1.00 35.10 394 LEU A O 1
ATOM 678 N N . LYS A 1 90 ? 7.209 66.493 41.750 1.00 29.64 395 LYS A N 1
ATOM 679 C CA . LYS A 1 90 ? 6.034 66.262 40.920 1.00 28.43 395 LYS A CA 1
ATOM 680 C C . LYS A 1 90 ? 5.949 64.813 40.472 1.00 34.96 395 LYS A C 1
ATOM 681 O O . LYS A 1 90 ? 4.870 64.333 40.130 1.00 37.89 395 LYS A O 1
ATOM 687 N N . GLN A 1 91 ? 7.083 64.117 40.470 1.00 28.48 396 GLN A N 1
ATOM 688 C CA . GLN A 1 91 ? 7.132 62.760 39.938 1.00 30.71 396 GLN A CA 1
ATOM 689 C C . GLN A 1 91 ? 8.457 62.056 40.267 1.00 30.35 396 GLN A C 1
ATOM 690 O O . GLN A 1 91 ? 9.508 62.691 40.330 1.00 26.24 396 GLN A O 1
ATOM 696 N N . GLY A 1 92 ? 8.403 60.745 40.479 1.00 28.57 397 GLY A N 1
ATOM 697 C CA . GLY A 1 92 ? 9.590 59.984 40.837 1.00 28.50 397 GLY A CA 1
ATOM 698 C C . GLY A 1 92 ? 10.063 60.275 42.248 1.00 29.96 397 GLY A C 1
ATOM 699 O O . GLY A 1 92 ? 9.273 60.241 43.192 1.00 33.53 397 GLY A O 1
ATOM 700 N N . ARG A 1 93 ? 11.353 60.555 42.402 1.00 26.20 398 ARG A N 1
ATOM 701 C CA . ARG A 1 93 ? 11.923 60.831 43.716 1.00 26.27 398 ARG A CA 1
ATOM 702 C C . ARG A 1 93 ? 12.980 61.941 43.659 1.00 30.49 398 ARG A C 1
ATOM 703 O O . ARG A 1 93 ? 13.454 62.307 42.580 1.00 27.43 398 ARG A O 1
ATOM 711 N N . LEU A 1 94 ? 13.339 62.467 44.828 1.00 26.91 399 LEU A N 1
ATOM 712 C CA . LEU A 1 94 ? 14.399 63.462 44.956 1.00 27.16 399 LEU A CA 1
ATOM 713 C C . LEU A 1 94 ? 15.710 62.786 45.350 1.00 26.36 399 LEU A C 1
ATOM 714 O O . LEU A 1 94 ? 15.739 61.579 45.616 1.00 28.79 399 LEU A O 1
ATOM 719 N N . LEU A 1 95 ? 16.791 63.563 45.393 1.00 23.68 400 LEU A N 1
ATOM 720 C CA . LEU A 1 95 ? 18.080 63.037 45.829 1.00 24.10 400 LEU A CA 1
ATOM 721 C C . LEU A 1 95 ? 17.995 62.618 47.282 1.00 27.22 400 LEU A C 1
ATOM 722 O O . LEU A 1 95 ? 17.235 63.205 48.062 1.00 25.35 400 LEU A O 1
ATOM 727 N N . THR A 1 96 ? 18.797 61.616 47.633 1.00 23.48 401 THR A N 1
ATOM 728 C CA . THR A 1 96 ? 18.920 61.138 49.001 1.00 28.17 401 THR A CA 1
ATOM 729 C C . THR A 1 96 ? 20.355 61.314 49.486 1.00 30.38 401 THR A C 1
ATOM 730 O O . THR A 1 96 ? 21.259 61.633 48.705 1.00 25.07 401 THR A O 1
ATOM 734 N N . GLU A 1 97 ? 20.565 61.093 50.779 1.00 30.08 402 GLU A N 1
ATOM 735 C CA . GLU A 1 97 ? 21.903 61.153 51.351 1.00 29.07 402 GLU A CA 1
ATOM 736 C C . GLU A 1 97 ? 22.793 60.114 50.687 1.00 27.62 402 GLU A C 1
ATOM 737 O O . GLU A 1 97 ? 24.001 60.319 50.531 1.00 24.60 402 GLU A O 1
ATOM 743 N N . ASP A 1 98 ? 22.189 59.002 50.276 1.00 24.23 403 ASP A N 1
ATOM 744 C CA . ASP A 1 98 ? 22.945 57.942 49.625 1.00 29.60 403 ASP A CA 1
ATOM 745 C C . ASP A 1 98 ? 23.444 58.366 48.240 1.00 26.07 403 ASP A C 1
ATOM 746 O O . ASP A 1 98 ? 24.534 57.987 47.824 1.00 24.50 403 ASP A O 1
ATOM 751 N N . ASP A 1 99 ? 22.634 59.132 47.520 1.00 26.02 404 ASP A N 1
ATOM 752 C CA . ASP A 1 99 ? 23.055 59.648 46.213 1.00 22.48 404 ASP A CA 1
ATOM 753 C C . ASP A 1 99 ? 24.277 60.538 46.407 1.00 21.31 404 ASP A C 1
ATOM 754 O O . ASP A 1 99 ? 25.278 60.415 45.704 1.00 21.50 404 ASP A O 1
ATOM 759 N N . VAL A 1 100 ? 24.192 61.426 47.387 1.00 23.70 405 VAL A N 1
ATOM 760 C CA . VAL A 1 100 ? 25.298 62.321 47.703 1.00 21.29 405 VAL A CA 1
ATOM 761 C C . VAL A 1 100 ? 26.546 61.552 48.129 1.00 25.28 405 VAL A C 1
ATOM 762 O O . VAL A 1 100 ? 27.627 61.770 47.583 1.00 23.69 405 VAL A O 1
ATOM 766 N N . ASP A 1 101 ? 26.392 60.651 49.101 1.00 24.89 406 ASP A N 1
ATOM 767 C CA . ASP A 1 101 ? 27.507 59.861 49.622 1.00 22.96 406 ASP A CA 1
ATOM 768 C C . ASP A 1 101 ? 28.205 59.003 48.559 1.00 27.53 406 ASP A C 1
ATOM 769 O O . ASP A 1 101 ? 29.426 58.840 48.588 1.00 25.87 406 ASP A O 1
ATOM 774 N N . GLN A 1 102 ? 27.428 58.444 47.637 1.00 21.34 407 GLN A N 1
ATOM 775 C CA . GLN A 1 102 ? 27.974 57.547 46.622 1.00 24.29 407 GLN A CA 1
ATOM 776 C C . GLN A 1 102 ? 28.232 58.270 45.292 1.00 25.72 407 GLN A C 1
ATOM 777 O O . GLN A 1 102 ? 28.618 57.651 44.308 1.00 23.58 407 GLN A O 1
ATOM 783 N N . SER A 1 103 ? 28.024 59.582 45.269 1.00 22.93 408 SER A N 1
ATOM 784 C CA . SER A 1 103 ? 28.245 60.349 44.047 1.00 23.66 408 SER A CA 1
ATOM 785 C C . SER A 1 103 ? 27.555 59.674 42.861 1.00 21.32 408 SER A C 1
ATOM 786 O O . SER A 1 103 ? 28.179 59.416 41.838 1.00 22.41 408 SER A O 1
ATOM 789 N N . ASN A 1 104 ? 26.268 59.385 43.013 1.00 18.09 409 ASN A N 1
ATOM 790 C CA . ASN A 1 104 ? 25.507 58.712 41.970 1.00 19.93 409 ASN A CA 1
ATOM 791 C C . ASN A 1 104 ? 25.223 59.654 40.810 1.00 22.50 409 ASN A C 1
ATOM 792 O O . ASN A 1 104 ? 24.914 60.837 41.012 1.00 16.99 409 ASN A O 1
ATOM 797 N N . GLN A 1 105 ? 25.321 59.125 39.593 1.00 21.60 410 GLN A N 1
ATOM 798 C CA . GLN A 1 105 ? 24.999 59.899 38.400 1.00 18.80 410 GLN A CA 1
ATOM 799 C C . GLN A 1 105 ? 23.502 59.847 38.158 1.00 18.79 410 GLN A C 1
ATOM 800 O O . GLN A 1 105 ? 23.012 59.154 37.262 1.00 18.84 410 GLN A O 1
ATOM 806 N N . VAL A 1 106 ? 22.775 60.557 39.008 1.00 17.03 411 VAL A N 1
ATOM 807 C CA . VAL A 1 106 ? 21.332 60.650 38.885 1.00 18.75 411 VAL A CA 1
ATOM 808 C C . VAL A 1 106 ? 20.971 62.112 38.764 1.00 18.94 411 VAL A C 1
ATOM 809 O O . VAL A 1 106 ? 21.686 62.979 39.266 1.00 19.35 411 VAL A O 1
ATOM 813 N N . VAL A 1 107 ? 19.863 62.393 38.098 1.00 16.15 412 VAL A N 1
ATOM 814 C CA . VAL A 1 107 ? 19.469 63.771 37.915 1.00 17.19 412 VAL A CA 1
ATOM 815 C C . VAL A 1 107 ? 17.992 63.973 38.198 1.00 19.17 412 VAL A C 1
ATOM 816 O O . VAL A 1 107 ? 17.162 63.092 37.940 1.00 18.29 412 VAL A O 1
ATOM 820 N N . VAL A 1 108 ? 17.671 65.129 38.762 1.00 18.78 413 VAL A N 1
ATOM 821 C CA . VAL A 1 108 ? 16.285 65.531 38.944 1.00 16.87 413 VAL A CA 1
ATOM 822 C C . VAL A 1 108 ? 15.979 66.657 37.956 1.00 20.86 413 VAL A C 1
ATOM 823 O O . VAL A 1 108 ? 16.694 67.654 37.905 1.00 21.07 413 VAL A O 1
ATOM 827 N N . LEU A 1 109 ? 14.926 66.491 37.158 1.00 20.17 414 LEU A N 1
ATOM 828 C CA . LEU A 1 109 ? 14.591 67.472 36.136 1.00 20.72 414 LEU A CA 1
ATOM 829 C C . LEU A 1 109 ? 13.674 68.588 36.627 1.00 27.39 414 LEU A C 1
ATOM 830 O O . LEU A 1 109 ? 12.850 68.411 37.525 1.00 24.95 414 LEU A O 1
ATOM 835 N N . ASP A 1 110 ? 13.852 69.746 36.013 1.00 24.32 415 ASP A N 1
ATOM 836 C CA . ASP A 1 110 ? 12.946 70.872 36.137 1.00 31.18 415 ASP A CA 1
ATOM 837 C C . ASP A 1 110 ? 11.669 70.542 35.360 1.00 33.77 415 ASP A C 1
ATOM 838 O O . ASP A 1 110 ? 11.694 69.754 34.418 1.00 29.27 415 ASP A O 1
ATOM 843 N N . GLU A 1 111 ? 10.553 71.140 35.757 1.00 35.24 416 GLU A N 1
ATOM 844 C CA . GLU A 1 111 ? 9.292 70.951 35.054 1.00 36.19 416 GLU A CA 1
ATOM 845 C C . GLU A 1 111 ? 9.466 71.262 33.571 1.00 33.38 416 GLU A C 1
ATOM 846 O O . GLU A 1 111 ? 9.120 70.457 32.699 1.00 32.25 416 GLU A O 1
ATOM 852 N N . SER A 1 112 ? 10.019 72.432 33.286 1.00 31.78 417 SER A N 1
ATOM 853 C CA . SER A 1 112 ? 10.187 72.858 31.905 1.00 31.16 417 SER A CA 1
ATOM 854 C C . SER A 1 112 ? 11.289 72.079 31.182 1.00 31.39 417 SER A C 1
ATOM 855 O O . SER A 1 112 ? 11.275 71.975 29.953 1.00 27.87 417 SER A O 1
ATOM 858 N N . ALA A 1 113 ? 12.234 71.525 31.939 1.00 25.77 418 ALA A N 1
ATOM 859 C CA . ALA A 1 113 ? 13.263 70.674 31.348 1.00 29.20 418 ALA A CA 1
ATOM 860 C C . ALA A 1 113 ? 12.629 69.367 30.875 1.00 27.79 418 ALA A C 1
ATOM 861 O O . ALA A 1 113 ? 12.881 68.913 29.754 1.00 27.19 418 ALA A O 1
ATOM 863 N N . LYS A 1 114 ? 11.801 68.773 31.733 1.00 25.72 419 LYS A N 1
ATOM 864 C CA . LYS A 1 114 ? 11.070 67.559 31.390 1.00 26.70 419 LYS A CA 1
ATOM 865 C C . LYS A 1 114 ? 10.278 67.763 30.098 1.00 29.15 419 LYS A C 1
ATOM 866 O O . LYS A 1 114 ? 10.341 66.945 29.181 1.00 30.16 419 LYS A O 1
ATOM 872 N N . LYS A 1 115 ? 9.543 68.866 30.026 1.00 30.48 420 LYS A N 1
ATOM 873 C CA . LYS A 1 115 ? 8.755 69.178 28.843 1.00 31.98 420 LYS A CA 1
ATOM 874 C C . LYS A 1 115 ? 9.613 69.344 27.589 1.00 29.88 420 LYS A C 1
ATOM 875 O O . LYS A 1 115 ? 9.265 68.838 26.528 1.00 30.47 420 LYS A O 1
ATOM 881 N N . ALA A 1 116 ? 10.731 70.050 27.711 1.00 28.93 421 ALA A N 1
ATOM 882 C CA . ALA A 1 116 ? 11.581 70.340 26.558 1.00 28.74 421 ALA A CA 1
ATOM 883 C C . ALA A 1 116 ? 12.264 69.095 26.007 1.00 28.41 421 ALA A C 1
ATOM 884 O O . ALA A 1 116 ? 12.399 68.925 24.794 1.00 31.16 421 ALA A O 1
ATOM 886 N N . ILE A 1 117 ? 12.681 68.218 26.908 1.00 30.26 422 ILE A N 1
ATOM 887 C CA . ILE A 1 117 ? 13.485 67.061 26.545 1.00 27.00 422 ILE A CA 1
ATOM 888 C C . ILE A 1 117 ? 12.646 65.811 26.329 1.00 29.85 422 ILE A C 1
ATOM 889 O O . ILE A 1 117 ? 13.013 64.936 25.550 1.00 30.03 422 ILE A O 1
ATOM 894 N N . PHE A 1 118 ? 11.528 65.717 27.038 1.00 28.43 423 PHE A N 1
ATOM 895 C CA . PHE A 1 118 ? 10.742 64.488 27.035 1.00 34.99 423 PHE A CA 1
ATOM 896 C C . PHE A 1 118 ? 9.299 64.678 26.571 1.00 36.30 423 PHE A C 1
ATOM 897 O O . PHE A 1 118 ? 8.605 63.707 26.290 1.00 39.39 423 PHE A O 1
ATOM 905 N N . ALA A 1 119 ? 8.860 65.930 26.480 1.00 35.58 424 ALA A N 1
ATOM 906 C CA . ALA A 1 119 ? 7.487 66.227 26.095 1.00 37.02 424 ALA A CA 1
ATOM 907 C C . ALA A 1 119 ? 6.517 65.352 26.886 1.00 40.20 424 ALA A C 1
ATOM 908 O O . ALA A 1 119 ? 6.414 65.486 28.106 1.00 39.25 424 ALA A O 1
ATOM 910 N N . ASN A 1 120 ? 5.827 64.444 26.197 1.00 40.92 425 ASN A N 1
ATOM 911 C CA . ASN A 1 120 ? 4.819 63.600 26.839 1.00 40.42 425 ASN A CA 1
ATOM 912 C C . ASN A 1 120 ? 5.332 62.206 27.195 1.00 41.08 425 ASN A C 1
ATOM 913 O O . ASN A 1 120 ? 4.583 61.368 27.705 1.00 45.70 425 ASN A O 1
ATOM 918 N N . GLU A 1 121 ? 6.613 61.968 26.936 1.00 38.49 426 GLU A N 1
ATOM 919 C CA . GLU A 1 121 ? 7.254 60.705 27.293 1.00 36.24 426 GLU A CA 1
ATOM 920 C C . GLU A 1 121 ? 7.505 60.611 28.797 1.00 35.08 426 GLU A C 1
ATOM 921 O O . GLU A 1 121 ? 7.658 61.626 29.484 1.00 36.16 426 GLU A O 1
ATOM 927 N N . ASN A 1 122 ? 7.545 59.386 29.305 1.00 32.51 427 ASN A N 1
ATOM 928 C CA . ASN A 1 122 ? 7.935 59.145 30.685 1.00 30.01 427 ASN A CA 1
ATOM 929 C C . ASN A 1 122 ? 9.439 59.332 30.852 1.00 32.66 427 ASN A C 1
ATOM 930 O O . ASN A 1 122 ? 10.219 58.571 30.282 1.00 32.44 427 ASN A O 1
ATOM 935 N N . PRO A 1 123 ? 9.854 60.333 31.645 1.00 31.05 428 PRO A N 1
ATOM 936 C CA . PRO A 1 123 ? 11.276 60.635 31.844 1.00 27.93 428 PRO A CA 1
ATOM 937 C C . PRO A 1 123 ? 11.972 59.695 32.833 1.00 28.10 428 PRO A C 1
ATOM 938 O O . PRO A 1 123 ? 13.188 59.479 32.737 1.00 22.92 428 PRO A O 1
ATOM 942 N N . LEU A 1 124 ? 11.209 59.141 33.771 1.00 27.60 429 LEU A N 1
ATOM 943 C CA . LEU A 1 124 ? 11.778 58.332 34.843 1.00 23.64 429 LEU A CA 1
ATOM 944 C C . LEU A 1 124 ? 12.542 57.128 34.308 1.00 25.33 429 LEU A C 1
ATOM 945 O O . LEU A 1 124 ? 12.010 56.325 33.542 1.00 26.81 429 LEU A O 1
ATOM 950 N N . GLY A 1 125 ? 13.798 57.011 34.712 1.00 22.27 430 GLY A N 1
ATOM 951 C CA . GLY A 1 125 ? 14.597 55.857 34.359 1.00 26.53 430 GLY A CA 1
ATOM 952 C C . GLY A 1 125 ? 15.377 56.055 33.075 1.00 22.22 430 GLY A C 1
ATOM 953 O O . GLY A 1 125 ? 16.236 55.250 32.727 1.00 22.78 430 GLY A O 1
ATOM 954 N N . LYS A 1 126 ? 15.089 57.136 32.368 1.00 20.01 431 LYS A N 1
ATOM 955 C CA . LYS A 1 126 ? 15.812 57.412 31.132 1.00 23.14 431 LYS A CA 1
ATOM 956 C C . LYS A 1 126 ? 17.139 58.137 31.340 1.00 21.20 431 LYS A C 1
ATOM 957 O O . LYS A 1 126 ? 17.335 58.832 32.337 1.00 20.48 431 LYS A O 1
ATOM 963 N N . THR A 1 127 ? 18.063 57.941 30.403 1.00 20.19 432 THR A N 1
ATOM 964 C CA . THR A 1 127 ? 19.413 58.474 30.548 1.00 19.04 432 THR A CA 1
ATOM 965 C C . THR A 1 127 ? 19.609 59.738 29.734 1.00 23.15 432 THR A C 1
ATOM 966 O O . THR A 1 127 ? 19.230 59.798 28.560 1.00 23.38 432 THR A O 1
ATOM 970 N N . VAL A 1 128 ? 20.166 60.760 30.379 1.00 20.26 433 VAL A N 1
ATOM 971 C CA . VAL A 1 128 ? 20.538 61.992 29.701 1.00 18.74 433 VAL A CA 1
ATOM 972 C C . VAL A 1 128 ? 22.052 62.156 29.826 1.00 22.62 433 VAL A C 1
ATOM 973 O O . VAL A 1 128 ? 22.638 61.820 30.855 1.00 21.52 433 VAL A O 1
ATOM 977 N N . ILE A 1 129 ? 22.687 62.652 28.770 1.00 21.32 434 ILE A N 1
ATOM 978 C CA . ILE A 1 129 ? 24.137 62.738 28.724 1.00 18.86 434 ILE A CA 1
ATOM 979 C C . ILE A 1 129 ? 24.590 64.191 28.723 1.00 19.70 434 ILE A C 1
ATOM 980 O O . ILE A 1 129 ? 24.324 64.940 27.777 1.00 19.05 434 ILE A O 1
ATOM 985 N N . PHE A 1 130 ? 25.267 64.590 29.793 1.00 17.46 435 PHE A N 1
ATOM 986 C CA . PHE A 1 130 ? 25.797 65.944 29.900 1.00 18.93 435 PHE A CA 1
ATOM 987 C C . PHE A 1 130 ? 27.306 65.955 29.618 1.00 22.17 435 PHE A C 1
ATOM 988 O O . PHE A 1 130 ? 28.087 65.288 30.309 1.00 17.90 435 PHE A O 1
ATOM 996 N N . ASN A 1 131 ? 27.711 66.706 28.594 1.00 18.47 436 ASN A N 1
ATOM 997 C CA . ASN A 1 131 ? 29.116 66.743 28.183 1.00 21.44 436 ASN A CA 1
ATOM 998 C C . ASN A 1 131 ? 29.764 65.355 28.216 1.00 21.17 436 ASN A C 1
ATOM 999 O O . ASN A 1 131 ? 30.853 65.172 28.783 1.00 20.32 436 ASN A O 1
ATOM 1004 N N . LYS A 1 132 ? 29.062 64.386 27.627 1.00 20.12 437 LYS A N 1
ATOM 1005 C CA . LYS A 1 132 ? 29.542 63.009 27.467 1.00 21.54 437 LYS A CA 1
ATOM 1006 C C . LYS A 1 132 ? 29.322 62.091 28.680 1.00 22.10 437 LYS A C 1
ATOM 1007 O O . LYS A 1 132 ? 29.560 60.891 28.594 1.00 21.97 437 LYS A O 1
ATOM 1013 N N . ARG A 1 133 ? 28.869 62.653 29.796 1.00 20.08 438 ARG A N 1
ATOM 1014 C CA . ARG A 1 133 ? 28.668 61.874 31.015 1.00 20.58 438 ARG A CA 1
ATOM 1015 C C . ARG A 1 133 ? 27.190 61.517 31.207 1.00 21.13 438 ARG A C 1
ATOM 1016 O O . ARG A 1 133 ? 26.346 62.402 31.285 1.00 19.26 438 ARG A O 1
ATOM 1024 N N . PRO A 1 134 ? 26.872 60.213 31.276 1.00 18.89 439 PRO A N 1
ATOM 1025 C CA . PRO A 1 134 ? 25.483 59.764 31.410 1.00 18.40 439 PRO A CA 1
ATOM 1026 C C . PRO A 1 134 ? 24.919 59.867 32.828 1.00 17.86 439 PRO A C 1
ATOM 1027 O O . PRO A 1 134 ? 25.559 59.420 33.779 1.00 20.51 439 PRO A O 1
ATOM 1031 N N . PHE A 1 135 ? 23.725 60.441 32.946 1.00 16.47 440 PHE A N 1
ATOM 1032 C CA . PHE A 1 135 ? 22.988 60.527 34.203 1.00 16.23 440 PHE A CA 1
ATOM 1033 C C . PHE A 1 135 ? 21.617 59.904 34.025 1.00 20.77 440 PHE A C 1
ATOM 1034 O O . PHE A 1 135 ? 20.984 60.078 32.978 1.00 18.18 440 PHE A O 1
ATOM 1042 N N . ARG A 1 136 ? 21.148 59.205 35.055 1.00 15.94 441 ARG A N 1
ATOM 1043 C CA . ARG A 1 136 ? 19.810 58.617 35.029 1.00 19.99 441 ARG A CA 1
ATOM 1044 C C . ARG A 1 136 ? 18.781 59.530 35.700 1.00 17.15 441 ARG A C 1
ATOM 1045 O O . ARG A 1 136 ? 18.979 59.971 36.830 1.00 17.84 441 ARG A O 1
ATOM 1053 N N . VAL A 1 137 ? 17.694 59.826 34.992 1.00 18.04 442 VAL A N 1
ATOM 1054 C CA . VAL A 1 137 ? 16.627 60.670 35.519 1.00 18.77 442 VAL A CA 1
ATOM 1055 C C . VAL A 1 137 ? 15.818 59.943 36.600 1.00 20.25 442 VAL A C 1
ATOM 1056 O O . VAL A 1 137 ? 15.225 58.893 36.342 1.00 19.75 442 VAL A O 1
ATOM 1060 N N . ILE A 1 138 ? 15.801 60.495 37.810 1.00 16.76 443 ILE A N 1
ATOM 1061 C CA . ILE A 1 138 ? 15.125 59.824 38.916 1.00 19.88 443 ILE A CA 1
ATOM 1062 C C . ILE A 1 138 ? 13.849 60.549 39.349 1.00 23.13 443 ILE A C 1
ATOM 1063 O O . ILE A 1 138 ? 13.023 59.986 40.070 1.00 21.46 443 ILE A O 1
ATOM 1068 N N . GLY A 1 139 ? 13.677 61.787 38.898 1.00 21.34 444 GLY A N 1
ATOM 1069 C CA . GLY A 1 139 ? 12.531 62.566 39.317 1.00 21.39 444 GLY A CA 1
ATOM 1070 C C . GLY A 1 139 ? 12.384 63.892 38.600 1.00 26.26 444 GLY A C 1
ATOM 1071 O O . GLY A 1 139 ? 13.206 64.251 37.745 1.00 21.74 444 GLY A O 1
ATOM 1072 N N . VAL A 1 140 ? 11.328 64.618 38.968 1.00 24.42 445 VAL A N 1
ATOM 1073 C CA . VAL A 1 140 ? 10.978 65.897 38.365 1.00 23.04 445 VAL A CA 1
ATOM 1074 C C . VAL A 1 140 ? 10.414 66.814 39.441 1.00 30.01 445 VAL A C 1
ATOM 1075 O O . VAL A 1 140 ? 9.596 66.384 40.253 1.00 30.80 445 VAL A O 1
ATOM 1079 N N . VAL A 1 141 ? 10.851 68.070 39.451 1.00 28.27 446 VAL A N 1
ATOM 1080 C CA . VAL A 1 141 ? 10.334 69.054 40.398 1.00 26.76 446 VAL A CA 1
ATOM 1081 C C . VAL A 1 141 ? 9.720 70.239 39.660 1.00 30.76 446 VAL A C 1
ATOM 1082 O O . VAL A 1 141 ? 9.965 70.434 38.468 1.00 28.46 446 VAL A O 1
ATOM 1086 N N . SER A 1 142 ? 8.909 71.024 40.361 1.00 29.80 447 SER A N 1
ATOM 1087 C CA . SER A 1 142 ? 8.404 72.267 39.794 1.00 33.97 447 SER A CA 1
ATOM 1088 C C . SER A 1 142 ? 9.589 73.213 39.607 1.00 35.47 447 SER A C 1
ATOM 1089 O O . SER A 1 142 ? 10.626 73.045 40.250 1.00 37.23 447 SER A O 1
ATOM 1092 N N . ASP A 1 143 ? 9.458 74.200 38.731 1.00 37.50 448 ASP A N 1
ATOM 1093 C CA . ASP A 1 143 ? 10.599 75.068 38.448 1.00 44.12 448 ASP A CA 1
ATOM 1094 C C . ASP A 1 143 ? 10.640 76.366 39.251 1.00 44.41 448 ASP A C 1
ATOM 1095 O O . ASP A 1 143 ? 9.707 76.691 39.984 1.00 44.45 448 ASP A O 1
ATOM 1100 N N . GLN A 1 144 ? 11.742 77.095 39.102 1.00 45.41 449 GLN A N 1
ATOM 1101 C CA . GLN A 1 144 ? 11.960 78.339 39.824 1.00 43.35 449 GLN A CA 1
ATOM 1102 C C . GLN A 1 144 ? 10.980 79.422 39.393 1.00 50.24 449 GLN A C 1
ATOM 1103 O O . GLN A 1 144 ? 11.103 79.981 38.303 1.00 58.54 449 GLN A O 1
ATOM 1109 N N . SER A 1 153 ? 14.490 76.949 31.750 1.00 47.73 458 SER A N 1
ATOM 1110 C CA . SER A 1 153 ? 15.527 77.014 30.725 1.00 42.40 458 SER A CA 1
ATOM 1111 C C . SER A 1 153 ? 16.551 75.896 30.869 1.00 38.25 458 SER A C 1
ATOM 1112 O O . SER A 1 153 ? 17.753 76.141 30.922 1.00 46.40 458 SER A O 1
ATOM 1115 N N . LEU A 1 154 ? 16.055 74.665 30.911 1.00 43.17 459 LEU A N 1
ATOM 1116 C CA . LEU A 1 154 ? 16.887 73.465 31.020 1.00 35.78 459 LEU A CA 1
ATOM 1117 C C . LEU A 1 154 ? 17.735 73.401 32.273 1.00 32.07 459 LEU A C 1
ATOM 1118 O O . LEU A 1 154 ? 18.960 73.554 32.229 1.00 30.31 459 LEU A O 1
ATOM 1123 N N . ASN A 1 155 ? 17.064 73.157 33.390 1.00 25.26 460 ASN A N 1
ATOM 1124 C CA . ASN A 1 155 ? 17.738 72.966 34.654 1.00 25.99 460 ASN A CA 1
ATOM 1125 C C . ASN A 1 155 ? 17.738 71.492 35.024 1.00 26.84 460 ASN A C 1
ATOM 1126 O O . ASN A 1 155 ? 16.690 70.842 35.017 1.00 25.65 460 ASN A O 1
ATOM 1131 N N . LEU A 1 156 ? 18.925 70.963 35.315 1.00 22.42 461 LEU A N 1
ATOM 1132 C CA . LEU A 1 156 ? 19.057 69.615 35.860 1.00 26.00 461 LEU A CA 1
ATOM 1133 C C . LEU A 1 156 ? 19.755 69.679 37.219 1.00 22.10 461 LEU A C 1
ATOM 1134 O O . LEU A 1 156 ? 20.706 70.439 37.392 1.00 20.16 461 LEU A O 1
ATOM 1139 N N . TYR A 1 157 ? 19.292 68.871 38.170 1.00 17.26 462 TYR A N 1
ATOM 1140 C CA . TYR A 1 157 ? 19.849 68.880 39.519 1.00 17.68 462 TYR A CA 1
ATOM 1141 C C . TYR A 1 157 ? 20.436 67.534 39.907 1.00 19.35 462 TYR A C 1
ATOM 1142 O O . TYR A 1 157 ? 19.760 66.511 39.847 1.00 20.01 462 TYR A O 1
ATOM 1151 N N . SER A 1 158 ? 21.694 67.555 40.326 1.00 17.02 463 SER A N 1
ATOM 1152 C CA . SER A 1 158 ? 22.452 66.347 40.613 1.00 17.06 463 SER A CA 1
ATOM 1153 C C . SER A 1 158 ? 23.208 66.581 41.917 1.00 17.03 463 SER A C 1
ATOM 1154 O O . SER A 1 158 ? 23.353 67.727 42.341 1.00 18.83 463 SER A O 1
ATOM 1157 N N . PRO A 1 159 ? 23.680 65.510 42.579 1.00 16.08 464 PRO A N 1
ATOM 1158 C CA . PRO A 1 159 ? 24.386 65.756 43.844 1.00 18.18 464 PRO A CA 1
ATOM 1159 C C . PRO A 1 159 ? 25.654 66.561 43.622 1.00 19.04 464 PRO A C 1
ATOM 1160 O O . PRO A 1 159 ? 26.369 66.302 42.644 1.00 19.81 464 PRO A O 1
ATOM 1164 N N . TYR A 1 160 ? 25.932 67.517 44.508 1.00 18.82 465 TYR A N 1
ATOM 1165 C CA . TYR A 1 160 ? 27.150 68.323 44.411 1.00 17.67 465 TYR A CA 1
ATOM 1166 C C . TYR A 1 160 ? 28.387 67.436 44.301 1.00 18.47 465 TYR A C 1
ATOM 1167 O O . TYR A 1 160 ? 29.343 67.784 43.609 1.00 18.94 465 TYR A O 1
ATOM 1176 N N . SER A 1 161 ? 28.361 66.292 44.985 1.00 19.28 466 SER A N 1
ATOM 1177 C CA . SER A 1 161 ? 29.498 65.375 45.002 1.00 18.78 466 SER A CA 1
ATOM 1178 C C . SER A 1 161 ? 29.753 64.771 43.619 1.00 19.64 466 SER A C 1
ATOM 1179 O O . SER A 1 161 ? 30.890 64.728 43.144 1.00 21.03 466 SER A O 1
ATOM 1182 N N . THR A 1 162 ? 28.685 64.309 42.981 1.00 17.31 467 THR A N 1
ATOM 1183 C CA . THR A 1 162 ? 28.754 63.779 41.619 1.00 20.01 467 THR A CA 1
ATOM 1184 C C . THR A 1 162 ? 29.293 64.800 40.627 1.00 19.91 467 THR A C 1
ATOM 1185 O O . THR A 1 162 ? 30.135 64.485 39.789 1.00 19.92 467 THR A O 1
ATOM 1189 N N . VAL A 1 163 ? 28.810 66.030 40.731 1.00 18.23 468 VAL A N 1
ATOM 1190 C CA . VAL A 1 163 ? 29.202 67.076 39.799 1.00 17.79 468 VAL A CA 1
ATOM 1191 C C . VAL A 1 163 ? 30.658 67.490 40.009 1.00 21.02 468 VAL A C 1
ATOM 1192 O O . VAL A 1 163 ? 31.406 67.668 39.053 1.00 20.37 468 VAL A O 1
ATOM 1196 N N . LEU A 1 164 ? 31.062 67.613 41.266 1.00 18.56 469 LEU A N 1
ATOM 1197 C CA . LEU A 1 164 ? 32.430 67.973 41.590 1.00 20.30 469 LEU A CA 1
ATOM 1198 C C . LEU A 1 164 ? 33.368 66.838 41.197 1.00 21.71 469 LEU A C 1
ATOM 1199 O O . LEU A 1 164 ? 34.388 67.062 40.568 1.00 22.38 469 LEU A O 1
ATOM 1204 N N . ASN A 1 165 ? 33.023 65.617 41.588 1.00 23.04 470 ASN A N 1
ATOM 1205 C CA . ASN A 1 165 ? 33.912 64.479 41.380 1.00 23.62 470 ASN A CA 1
ATOM 1206 C C . ASN A 1 165 ? 34.066 64.121 39.898 1.00 24.03 470 ASN A C 1
ATOM 12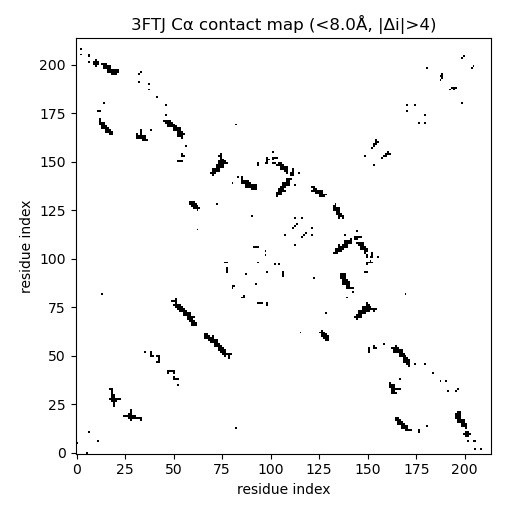07 O O . ASN A 1 165 ? 35.148 63.757 39.455 1.00 26.10 470 ASN A O 1
ATOM 1212 N N . LYS A 1 166 ? 32.988 64.252 39.133 1.00 22.74 471 LYS A N 1
ATOM 1213 C CA . LYS A 1 166 ? 32.954 63.735 37.766 1.00 24.87 471 LYS A CA 1
ATOM 1214 C C . LYS A 1 166 ? 32.905 64.800 36.670 1.00 26.31 471 LYS A C 1
ATOM 1215 O O . LYS A 1 166 ? 33.275 64.532 35.527 1.00 26.04 471 LYS A O 1
ATOM 1221 N N . ILE A 1 167 ? 32.448 66.000 37.003 1.00 20.71 472 ILE A N 1
ATOM 1222 C CA . ILE A 1 167 ? 32.288 67.040 35.987 1.00 22.46 472 ILE A CA 1
ATOM 1223 C C . ILE A 1 167 ? 33.318 68.166 36.103 1.00 23.46 472 ILE A C 1
ATOM 1224 O O . ILE A 1 167 ? 34.174 68.330 35.233 1.00 20.52 472 ILE A O 1
ATOM 1229 N N . THR A 1 168 ? 33.222 68.954 37.172 1.00 21.04 473 THR A N 1
ATOM 1230 C CA . THR A 1 168 ? 34.040 70.155 37.302 1.00 20.99 473 THR A CA 1
ATOM 1231 C C . THR A 1 168 ? 35.400 69.875 37.913 1.00 19.61 473 THR A C 1
ATOM 1232 O O . THR A 1 168 ? 36.364 70.587 37.634 1.00 25.15 473 THR A O 1
ATOM 1236 N N . GLY A 1 169 ? 35.474 68.847 38.751 1.00 18.46 474 GLY A N 1
ATOM 1237 C CA . GLY A 1 169 ? 36.661 68.591 39.551 1.00 20.97 474 GLY A CA 1
ATOM 1238 C C . GLY A 1 169 ? 36.727 69.512 40.763 1.00 24.23 474 GLY A C 1
ATOM 1239 O O . GLY A 1 169 ? 35.994 70.496 40.842 1.00 21.12 474 GLY A O 1
ATOM 1240 N N . GLY A 1 170 ? 37.595 69.188 41.715 1.00 20.96 475 GLY A N 1
ATOM 1241 C CA . GLY A 1 170 ? 37.822 70.055 42.856 1.00 22.85 475 GLY A CA 1
ATOM 1242 C C . GLY A 1 170 ? 36.787 69.917 43.961 1.00 23.62 475 GLY A C 1
ATOM 1243 O O . GLY A 1 170 ? 35.945 69.025 43.923 1.00 20.24 475 GLY A O 1
ATOM 1244 N N . SER A 1 171 ? 36.860 70.801 44.950 1.00 19.12 476 SER A N 1
ATOM 1245 C CA . SER A 1 171 ? 35.876 70.840 46.030 1.00 25.25 476 SER A CA 1
ATOM 1246 C C . SER A 1 171 ? 35.339 72.257 46.232 1.00 21.71 476 SER A C 1
ATOM 1247 O O . SER A 1 171 ? 34.706 72.546 47.246 1.00 20.31 476 SER A O 1
ATOM 1250 N N . ARG A 1 172 ? 35.600 73.136 45.269 1.00 18.78 477 ARG A N 1
ATOM 1251 C CA . ARG A 1 172 ? 35.151 74.523 45.360 1.00 20.14 477 ARG A CA 1
ATOM 1252 C C . ARG A 1 172 ? 33.819 74.743 44.666 1.00 19.69 477 ARG A C 1
ATOM 1253 O O . ARG A 1 172 ? 33.509 74.076 43.685 1.00 15.95 477 ARG A O 1
ATOM 1261 N N . ILE A 1 173 ? 33.035 75.691 45.182 1.00 20.38 478 ILE A N 1
ATOM 1262 C CA . ILE A 1 173 ? 31.653 75.854 44.748 1.00 17.65 478 ILE A CA 1
ATOM 1263 C C . ILE A 1 173 ? 31.242 77.311 44.551 1.00 15.58 478 ILE A C 1
ATOM 1264 O O . ILE A 1 173 ? 31.957 78.226 44.950 1.00 18.50 478 ILE A O 1
ATOM 1269 N N . GLY A 1 174 ? 30.080 77.508 43.940 1.00 13.11 479 GLY A N 1
ATOM 1270 C CA . GLY A 1 174 ? 29.610 78.831 43.580 1.00 16.48 479 GLY A CA 1
ATOM 1271 C C . GLY A 1 174 ? 28.887 79.539 44.706 1.00 19.38 479 GLY A C 1
ATOM 1272 O O . GLY A 1 174 ? 28.977 80.766 44.836 1.00 18.38 479 GLY A O 1
ATOM 1273 N N . SER A 1 175 ? 28.171 78.765 45.521 1.00 16.54 480 SER A N 1
ATOM 1274 C CA . SER A 1 175 ? 27.471 79.305 46.682 1.00 17.58 480 SER A CA 1
ATOM 1275 C C . SER A 1 175 ? 27.055 78.221 47.683 1.00 17.99 480 SER A C 1
ATOM 1276 O O . SER A 1 175 ? 27.127 77.024 47.402 1.00 17.63 480 SER A O 1
ATOM 1279 N N . ILE A 1 176 ? 26.615 78.667 48.852 1.00 17.08 481 ILE A N 1
ATOM 1280 C CA . ILE A 1 176 ? 26.124 77.798 49.907 1.00 18.72 481 ILE A CA 1
ATOM 1281 C C . ILE A 1 176 ? 24.859 78.413 50.480 1.00 20.57 481 ILE A C 1
ATOM 1282 O O . ILE A 1 176 ? 24.873 79.551 50.952 1.00 20.58 481 ILE A O 1
ATOM 1287 N N . THR A 1 177 ? 23.760 77.680 50.445 1.00 18.30 482 THR A N 1
ATOM 1288 C CA . THR A 1 177 ? 22.556 78.168 51.099 1.00 22.03 482 THR A CA 1
ATOM 1289 C C . THR A 1 177 ? 22.384 77.470 52.444 1.00 24.62 482 THR A C 1
ATOM 1290 O O . THR A 1 177 ? 22.439 76.243 52.522 1.00 23.90 482 THR A O 1
ATOM 1294 N N . VAL A 1 178 ? 22.198 78.262 53.498 1.00 21.89 483 VAL A N 1
ATOM 1295 C CA . VAL A 1 178 ? 22.009 77.732 54.841 1.00 23.47 483 VAL A CA 1
ATOM 1296 C C . VAL A 1 178 ? 20.579 78.000 55.296 1.00 26.10 483 VAL A C 1
ATOM 1297 O O . VAL A 1 178 ? 20.005 79.045 54.987 1.00 27.24 483 VAL A O 1
ATOM 1301 N N . LYS A 1 179 ? 20.002 77.041 56.011 1.00 26.79 484 LYS A N 1
ATOM 1302 C CA . LYS A 1 179 ? 18.705 77.239 56.638 1.00 29.39 484 LYS A CA 1
ATOM 1303 C C . LYS A 1 179 ? 18.981 77.530 58.097 1.00 33.58 484 LYS A C 1
ATOM 1304 O O . LYS A 1 179 ? 19.622 76.734 58.787 1.00 29.36 484 LYS A O 1
ATOM 1310 N N . ILE A 1 180 ? 18.511 78.687 58.550 1.00 35.05 485 ILE A N 1
ATOM 1311 C CA . ILE A 1 180 ? 18.747 79.153 59.911 1.00 35.93 485 ILE A CA 1
ATOM 1312 C C . ILE A 1 180 ? 17.781 78.485 60.895 1.00 36.76 485 ILE A C 1
ATOM 1313 O O . ILE A 1 180 ? 16.615 78.250 60.568 1.00 40.05 485 ILE A O 1
ATOM 1318 N N . SER A 1 181 ? 18.279 78.154 62.084 1.00 36.99 486 SER A N 1
ATOM 1319 C CA . SER A 1 181 ? 17.429 77.623 63.148 1.00 46.42 486 SER A CA 1
ATOM 1320 C C . SER A 1 181 ? 16.213 78.524 63.333 1.00 45.97 486 SER A C 1
ATOM 1321 O O . SER A 1 181 ? 16.326 79.751 63.326 1.00 40.92 486 SER A O 1
ATOM 1324 N N . ASP A 1 182 ? 15.050 77.905 63.495 1.00 50.33 487 ASP A N 1
ATOM 1325 C CA . ASP A 1 182 ? 13.803 78.643 63.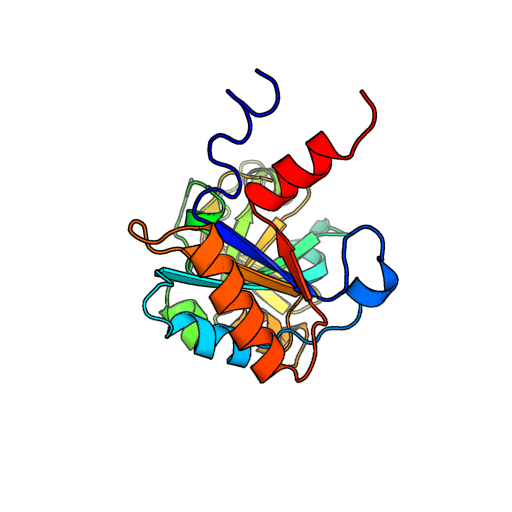638 1.00 52.84 487 ASP A CA 1
ATOM 1326 C C . ASP A 1 182 ? 13.845 79.624 64.815 1.00 48.74 487 ASP A C 1
ATOM 1327 O O . ASP A 1 182 ? 13.256 80.702 64.754 1.00 52.43 487 ASP A O 1
ATOM 1332 N N . ASP A 1 183 ? 14.554 79.254 65.878 1.00 47.28 488 ASP A N 1
ATOM 1333 C CA . ASP A 1 183 ? 14.532 80.040 67.110 1.00 48.72 488 ASP A CA 1
ATOM 1334 C C . ASP A 1 183 ? 15.738 80.963 67.320 1.00 49.27 488 ASP A C 1
ATOM 1335 O O . ASP A 1 183 ? 16.054 81.311 68.457 1.00 47.60 488 ASP A O 1
ATOM 1340 N N . VAL A 1 184 ? 16.401 81.373 66.240 1.00 47.56 489 VAL A N 1
ATOM 1341 C CA . VAL A 1 184 ? 17.552 82.271 66.375 1.00 42.64 489 VAL A CA 1
ATOM 1342 C C . VAL A 1 184 ? 17.378 83.585 65.618 1.00 39.66 489 VAL A C 1
ATOM 1343 O O . VAL A 1 184 ? 16.783 83.623 64.536 1.00 39.84 489 VAL A O 1
ATOM 1347 N N . ASN A 1 185 ? 17.900 84.655 66.210 1.00 34.53 490 ASN A N 1
ATOM 1348 C CA . ASN A 1 185 ? 17.866 85.995 65.628 1.00 35.92 490 ASN A CA 1
ATOM 1349 C C . ASN A 1 185 ? 18.627 86.069 64.302 1.00 34.16 490 ASN A C 1
ATOM 1350 O O . ASN A 1 185 ? 19.845 85.907 64.263 1.00 30.86 490 ASN A O 1
ATOM 1355 N N . SER A 1 186 ? 17.897 86.322 63.222 1.00 34.93 491 SER A N 1
ATOM 1356 C CA . SER A 1 186 ? 18.464 86.316 61.877 1.00 33.72 491 SER A CA 1
ATOM 1357 C C . SER A 1 186 ? 19.694 87.221 61.746 1.00 32.53 491 SER A C 1
ATOM 1358 O O . SER A 1 186 ? 20.664 86.869 61.075 1.00 27.35 491 SER A O 1
ATOM 1361 N N . THR A 1 187 ? 19.651 88.383 62.390 1.00 28.91 492 THR A N 1
ATOM 1362 C CA . THR A 1 187 ? 20.774 89.309 62.357 1.00 25.61 492 THR A CA 1
ATOM 1363 C C . THR A 1 187 ? 22.003 88.738 63.065 1.00 29.14 492 THR A C 1
ATOM 1364 O O . THR A 1 187 ? 23.135 88.913 62.610 1.00 24.11 492 THR A O 1
ATOM 1368 N N . VAL A 1 188 ? 21.776 88.060 64.186 1.00 30.12 493 VAL A N 1
ATOM 1369 C CA . VAL A 1 188 ? 22.868 87.452 64.942 1.00 29.28 493 VAL A CA 1
ATOM 1370 C C . VAL A 1 188 ? 23.455 86.278 64.162 1.00 27.24 493 VAL A C 1
ATOM 1371 O O . VAL A 1 188 ? 24.668 86.090 64.125 1.00 25.60 493 VAL A O 1
ATOM 1375 N N . ALA A 1 189 ? 22.583 85.497 63.531 1.00 25.97 494 ALA A N 1
ATOM 1376 C CA . ALA A 1 189 ? 23.016 84.351 62.738 1.00 25.71 494 ALA A CA 1
ATOM 1377 C C . ALA A 1 189 ? 23.887 84.791 61.566 1.00 26.44 494 ALA A C 1
ATOM 1378 O O . ALA A 1 189 ? 24.916 84.173 61.279 1.00 26.57 494 ALA A O 1
ATOM 1380 N N . GLU A 1 190 ? 23.481 85.861 60.889 1.00 25.59 495 GLU A N 1
ATOM 1381 C CA . GLU A 1 190 ? 24.282 86.381 59.788 1.00 27.47 495 GLU A CA 1
ATOM 1382 C C . GLU A 1 190 ? 25.669 86.736 60.295 1.00 25.07 495 GLU A C 1
ATOM 1383 O O . GLU A 1 190 ? 26.669 86.376 59.679 1.00 26.32 495 GLU A O 1
ATOM 1389 N N . LYS A 1 191 ? 25.726 87.424 61.433 1.00 22.34 496 LYS A N 1
ATOM 1390 C CA . LYS A 1 191 ? 26.997 87.880 61.984 1.00 23.37 496 LYS A CA 1
ATOM 1391 C C . LYS A 1 191 ? 27.927 86.729 62.348 1.00 24.74 496 LYS A C 1
ATOM 1392 O O . LYS A 1 191 ? 29.115 86.777 62.044 1.00 25.88 496 LYS A O 1
ATOM 1398 N N . SER A 1 192 ? 27.396 85.715 63.025 1.00 22.39 497 SER A N 1
ATOM 1399 C CA . SER A 1 192 ? 28.202 84.551 63.396 1.00 26.88 497 SER A CA 1
ATOM 1400 C C . SER A 1 192 ? 28.723 83.858 62.140 1.00 26.75 497 SER A C 1
ATOM 1401 O O . SER A 1 192 ? 29.885 83.463 62.058 1.00 26.66 497 SER A O 1
ATOM 1404 N N . LEU A 1 193 ? 27.835 83.714 61.166 1.00 22.53 498 LEU A N 1
ATOM 1405 C CA . LEU A 1 193 ? 28.136 83.049 59.915 1.00 25.41 498 LEU A CA 1
ATOM 1406 C C . LEU A 1 193 ? 29.238 83.804 59.173 1.00 25.41 498 LEU A C 1
ATOM 1407 O O . LEU A 1 193 ? 30.182 83.205 58.661 1.00 23.21 498 LEU A O 1
ATOM 1412 N N . THR A 1 194 ? 29.111 85.128 59.129 1.00 24.58 499 THR A N 1
ATOM 1413 C CA . THR A 1 194 ? 30.116 85.989 58.512 1.00 20.93 499 THR A CA 1
ATOM 1414 C C . THR A 1 194 ? 31.457 85.873 59.214 1.00 24.53 499 THR A C 1
ATOM 1415 O O . THR A 1 194 ? 32.496 85.744 58.575 1.00 23.29 499 THR A O 1
ATOM 1419 N N . GLU A 1 195 ? 31.446 85.925 60.537 1.00 24.30 500 GLU A N 1
ATOM 1420 C CA . GLU A 1 195 ? 32.702 85.829 61.266 1.00 27.15 500 GLU A CA 1
ATOM 1421 C C . GLU A 1 195 ? 33.382 84.476 61.075 1.00 23.31 500 GLU A C 1
ATOM 1422 O O . GLU A 1 195 ? 34.594 84.416 60.905 1.00 23.45 500 GLU A O 1
ATOM 1428 N N . LEU A 1 196 ? 32.599 83.398 61.078 1.00 21.85 501 LEU A N 1
ATOM 1429 C CA . LEU A 1 196 ? 33.160 82.064 60.892 1.00 23.74 501 LEU A CA 1
ATOM 1430 C C . LEU A 1 196 ? 33.825 81.928 59.517 1.00 25.83 501 LEU A C 1
ATOM 1431 O O . LEU A 1 196 ? 34.972 81.479 59.414 1.00 22.48 501 LEU A O 1
ATOM 1436 N N . LEU A 1 197 ? 33.113 82.340 58.468 1.00 24.75 502 LEU A N 1
ATOM 1437 C CA . LEU A 1 197 ? 33.639 82.246 57.104 1.00 24.65 502 LEU A CA 1
ATOM 1438 C C . LEU A 1 197 ? 34.848 83.137 56.853 1.00 23.14 502 LEU A C 1
ATOM 1439 O O . LEU A 1 197 ? 35.750 82.750 56.111 1.00 24.00 502 LEU A O 1
ATOM 1444 N N . LYS A 1 198 ? 34.856 84.335 57.438 1.00 20.81 503 LYS A N 1
ATOM 1445 C CA . LYS A 1 198 ? 36.054 85.181 57.425 1.00 24.23 503 LYS A CA 1
ATOM 1446 C C . LYS A 1 198 ? 37.245 84.472 58.075 1.00 21.12 503 LYS A C 1
ATOM 1447 O O . LYS A 1 198 ? 38.352 84.504 57.549 1.00 23.89 5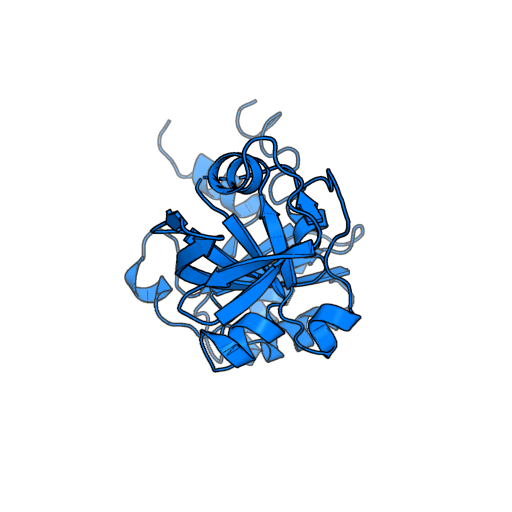03 LYS A O 1
ATOM 1453 N N . SER A 1 199 ? 37.008 83.850 59.226 1.00 24.70 504 SER A N 1
ATOM 1454 C CA . SER A 1 199 ? 38.032 83.084 59.936 1.00 23.37 504 SER A CA 1
ATOM 1455 C C . SER A 1 199 ? 38.546 81.938 59.061 1.00 22.22 504 SER A C 1
ATOM 1456 O O . SER A 1 199 ? 39.753 81.678 58.982 1.00 20.53 504 SER A O 1
ATOM 1459 N N . LEU A 1 200 ? 37.612 81.250 58.415 1.00 22.14 505 LEU A N 1
ATOM 1460 C CA . LEU A 1 200 ? 37.935 80.137 57.531 1.00 22.44 505 LEU A CA 1
ATOM 1461 C C . LEU A 1 200 ? 38.769 80.596 56.344 1.00 22.13 505 LEU A C 1
ATOM 1462 O O . LEU A 1 200 ? 39.828 80.028 56.060 1.00 23.54 505 LEU A O 1
ATOM 1467 N N . HIS A 1 201 ? 38.288 81.625 55.652 1.00 21.55 506 HIS A N 1
ATOM 1468 C CA . HIS A 1 201 ? 38.928 82.104 54.423 1.00 22.67 506 HIS A CA 1
ATOM 1469 C C . HIS A 1 201 ? 40.117 83.016 54.673 1.00 23.71 506 HIS A C 1
ATOM 1470 O O . HIS A 1 201 ? 40.942 83.225 53.783 1.00 26.05 506 HIS A O 1
ATOM 1477 N N . GLY A 1 202 ? 40.195 83.575 55.876 1.00 24.60 507 GLY A N 1
ATOM 1478 C CA . GLY A 1 202 ? 41.247 84.518 56.208 1.00 24.19 507 GLY A CA 1
ATOM 1479 C C . GLY A 1 202 ? 40.943 85.939 55.765 1.00 29.01 507 GLY A C 1
ATOM 1480 O O . GLY A 1 202 ? 41.760 86.838 55.969 1.00 28.76 507 GLY A O 1
ATOM 1481 N N . LYS A 1 203 ? 39.768 86.138 55.167 1.00 26.36 508 LYS A N 1
ATOM 1482 C CA . LYS A 1 203 ? 39.358 87.443 54.640 1.00 27.49 508 LYS A CA 1
ATOM 1483 C C . LYS A 1 203 ? 37.904 87.414 54.161 1.00 30.05 508 LYS A C 1
ATOM 1484 O O . LYS A 1 203 ? 37.348 86.349 53.881 1.00 30.42 508 LYS A O 1
ATOM 1490 N N . LYS A 1 204 ? 37.296 88.589 54.048 1.00 26.26 509 LYS A N 1
ATOM 1491 C CA . LYS A 1 204 ? 35.919 88.682 53.578 1.00 28.55 509 LYS A CA 1
ATOM 1492 C C . LYS A 1 204 ? 35.904 88.696 52.053 1.00 32.07 509 LYS A C 1
ATOM 1493 O O . LYS A 1 204 ? 35.997 89.751 51.426 1.00 27.16 509 LYS A O 1
ATOM 1499 N N . ASP A 1 205 ? 35.805 87.505 51.470 1.00 27.21 510 ASP A N 1
ATOM 1500 C CA . ASP A 1 205 ? 35.817 87.349 50.030 1.00 24.68 510 ASP A CA 1
ATOM 1501 C C . ASP A 1 205 ? 34.536 86.668 49.574 1.00 26.76 510 ASP A C 1
ATOM 1502 O O . ASP A 1 205 ? 34.537 85.886 48.624 1.00 27.65 510 ASP A O 1
ATOM 1507 N N . PHE A 1 206 ? 33.444 86.979 50.264 1.00 24.18 511 PHE A N 1
ATOM 1508 C CA . PHE A 1 206 ? 32.143 86.374 50.002 1.00 21.99 511 PHE A CA 1
ATOM 1509 C C . PHE A 1 206 ? 31.117 87.391 50.436 1.00 22.89 511 PHE A C 1
ATOM 1510 O O . PHE A 1 206 ? 31.450 88.355 51.123 1.00 25.10 511 PHE A O 1
ATOM 1518 N N . PHE A 1 207 ? 29.867 87.185 50.050 1.00 23.83 512 PHE A N 1
ATOM 1519 C CA . PHE A 1 207 ? 28.799 88.046 50.537 1.00 26.38 512 PHE A CA 1
ATOM 1520 C C . PHE A 1 207 ? 27.553 87.215 50.774 1.00 29.84 512 PHE A C 1
ATOM 1521 O O . PHE A 1 207 ? 27.415 86.120 50.226 1.00 26.10 512 PHE A O 1
ATOM 1529 N N . ILE A 1 208 ? 26.657 87.731 51.607 1.00 28.49 513 ILE A N 1
ATOM 1530 C CA . ILE A 1 208 ? 25.481 86.982 52.020 1.00 25.53 513 ILE A CA 1
ATOM 1531 C C . ILE A 1 208 ? 24.214 87.648 51.508 1.00 27.83 513 ILE A C 1
ATOM 1532 O O . ILE A 1 208 ? 24.060 88.867 51.595 1.00 30.13 513 ILE A O 1
ATOM 1537 N N . MET A 1 209 ? 23.325 86.835 50.947 1.00 31.59 514 MET A N 1
ATOM 1538 C CA . MET A 1 209 ? 22.043 87.297 50.438 1.00 31.00 514 MET A CA 1
ATOM 1539 C C . MET A 1 209 ? 20.947 86.746 51.331 1.00 29.83 514 MET A C 1
ATOM 1540 O O . MET A 1 209 ? 20.867 85.542 51.550 1.00 30.00 514 MET A O 1
ATOM 1545 N N . ASN A 1 210 ? 20.101 87.634 51.838 1.00 36.46 515 ASN A N 1
ATOM 1546 C CA . ASN A 1 210 ? 18.938 87.239 52.619 1.00 32.79 515 ASN A CA 1
ATOM 1547 C C . ASN A 1 210 ? 17.891 88.342 52.603 1.00 35.18 515 ASN A C 1
ATOM 1548 O O . ASN A 1 210 ? 18.033 89.330 51.880 1.00 34.44 515 ASN A O 1
ATOM 1553 N N . SER A 1 211 ? 16.844 88.174 53.403 1.00 36.09 516 SER A N 1
ATOM 1554 C CA . SER A 1 211 ? 15.793 89.182 53.516 1.00 37.80 516 SER A CA 1
ATOM 1555 C C . SER A 1 211 ? 16.378 90.561 53.821 1.00 34.47 516 SER A C 1
ATOM 1556 O O . SER A 1 211 ? 16.044 91.548 53.165 1.00 27.42 516 SER A O 1
ATOM 1559 N N . ASP A 1 212 ? 17.263 90.621 54.811 1.00 34.49 517 ASP A N 1
ATOM 1560 C CA . ASP A 1 212 ? 17.888 91.884 55.190 1.00 35.30 517 ASP A CA 1
ATOM 1561 C C . ASP A 1 212 ? 18.599 92.568 54.019 1.00 36.12 517 ASP A C 1
ATOM 1562 O O . ASP A 1 212 ? 18.531 93.790 53.874 1.00 36.34 517 ASP A O 1
ATOM 1567 N N . THR A 1 213 ? 19.286 91.780 53.192 1.00 31.74 518 THR A N 1
ATOM 1568 C CA . THR A 1 213 ? 19.968 92.309 52.012 1.00 32.37 518 THR A CA 1
ATOM 1569 C C . THR A 1 213 ? 18.994 92.938 51.021 1.00 31.86 518 THR A C 1
ATOM 1570 O O . THR A 1 213 ? 19.217 94.047 50.546 1.00 30.36 518 THR A O 1
ATOM 1574 N N . ILE A 1 214 ? 17.915 92.225 50.710 1.00 31.82 519 ILE A N 1
ATOM 1575 C CA . ILE A 1 214 ? 16.893 92.758 49.813 1.00 34.40 519 ILE A CA 1
ATOM 1576 C C . ILE A 1 214 ? 16.365 94.089 50.337 1.00 32.89 519 ILE A C 1
ATOM 1577 O O . ILE A 1 214 ? 16.333 95.082 49.614 1.00 36.68 519 ILE A O 1
ATOM 1582 N N . LYS A 1 215 ? 15.957 94.109 51.601 1.00 35.14 520 LYS A N 1
ATOM 1583 C CA . LYS A 1 215 ? 15.443 95.334 52.205 1.00 37.29 520 LYS A CA 1
ATOM 1584 C C . LYS A 1 215 ? 16.460 96.470 52.122 1.00 37.39 520 LYS A C 1
ATOM 1585 O O . LYS A 1 215 ? 16.121 97.600 51.773 1.00 34.34 520 LYS A O 1
ATOM 1591 N N . GLN A 1 216 ? 17.711 96.161 52.445 1.00 37.08 521 GLN A N 1
ATOM 1592 C CA . GLN A 1 216 ? 18.758 97.171 52.456 1.00 40.42 521 GLN A CA 1
ATOM 1593 C C . GLN A 1 216 ? 18.994 97.712 51.048 1.00 37.77 521 GLN A C 1
ATOM 1594 O O . GLN A 1 216 ? 19.324 98.884 50.864 1.00 38.05 521 GLN A O 1
ATOM 1600 N N . THR A 1 217 ? 18.808 96.854 50.053 1.00 37.03 522 THR A N 1
ATOM 1601 C CA . THR A 1 217 ? 18.929 97.275 48.666 1.00 36.76 522 THR A CA 1
ATOM 1602 C C . THR A 1 217 ? 17.794 98.225 48.284 1.00 38.56 522 THR A C 1
ATOM 1603 O O . THR A 1 217 ? 18.020 99.236 47.622 1.00 38.78 522 THR A O 1
ATOM 1607 N N . ILE A 1 218 ? 16.574 97.901 48.701 1.00 33.43 523 ILE A N 1
ATOM 1608 C CA . ILE A 1 218 ? 15.421 98.719 48.342 1.00 38.49 523 ILE A CA 1
ATOM 1609 C C . ILE A 1 218 ? 15.492 100.092 49.005 1.00 40.05 523 ILE A C 1
ATOM 1610 O O . ILE A 1 218 ? 15.161 101.103 48.392 1.00 37.18 523 ILE A O 1
ATOM 1615 N N . GLU A 1 219 ? 15.940 100.122 50.255 1.00 40.58 524 GLU A N 1
ATOM 1616 C CA . GLU A 1 219 ? 16.068 101.373 50.987 1.00 40.92 524 GLU A CA 1
ATOM 1617 C C . GLU A 1 219 ? 17.101 102.299 50.344 1.00 40.44 524 GLU A C 1
ATOM 1618 O O . GLU A 1 219 ? 16.940 103.519 50.345 1.00 38.62 524 GLU A O 1
ATOM 1624 N N . ASN A 1 220 ? 18.153 101.713 49.784 1.00 40.38 525 ASN A N 1
ATOM 1625 C CA . ASN A 1 220 ? 19.255 102.494 49.233 1.00 39.57 525 ASN A CA 1
ATOM 1626 C C . ASN A 1 220 ? 19.123 102.761 47.738 1.00 40.72 525 ASN A C 1
ATOM 1627 O O . ASN A 1 220 ? 20.070 103.212 47.093 1.00 40.99 525 ASN A O 1
ATOM 1632 N N . THR A 1 221 ? 17.946 102.472 47.193 1.00 44.97 526 THR A N 1
ATOM 1633 C CA . THR A 1 221 ? 17.643 102.799 45.803 1.00 43.44 526 THR A CA 1
ATOM 1634 C C . THR A 1 221 ? 16.708 104.008 45.756 1.00 45.64 526 THR A C 1
ATOM 1635 O O . THR A 1 221 ? 15.833 104.169 46.611 1.00 42.29 526 THR A O 1
ATOM 1639 N N . THR A 1 222 ? 16.910 104.860 44.756 1.00 42.13 527 THR A N 1
ATOM 1640 C CA . THR A 1 222 ? 16.133 106.083 44.614 1.00 42.08 527 THR A CA 1
ATOM 1641 C C . THR A 1 222 ? 14.717 105.812 44.108 1.00 46.33 527 THR A C 1
ATOM 1642 O O . THR A 1 222 ? 14.528 105.156 43.084 1.00 49.88 527 THR A O 1
ATOM 1646 N N . GLY A 1 223 ? 13.723 106.320 44.830 1.00 46.25 528 GLY A N 1
ATOM 1647 C CA . GLY A 1 223 ? 12.333 106.023 44.526 1.00 50.46 528 GLY A CA 1
ATOM 1648 C C . GLY A 1 223 ? 11.505 107.208 44.055 1.00 57.93 528 GLY A C 1
ATOM 1649 O O . GLY A 1 223 ? 10.493 107.554 44.676 1.00 55.01 528 GLY A O 1
#